Protein AF-A0A1D6PTY5-F1 (afdb_monomer_lite)

InterPro domains:
  IPR011992 EF-hand domain pair [SSF47473] (30-131)

pLDDT: mean 84.92, std 17.6, range [34.38, 98.5]

Foldseek 3Di:
DDDDPPDPDDDDPPPDDPDDDPDPVQFFQLLLLLVLDDPVLLVVLVVVLVLLPADPVQWHALVSVLVSCVVPPDPVNVVDCVNVVSVVCRPDPDDTHHSSNSSSVVDDLVVLVPDPCNVVSRVSSVVVVVVVVVVVVVVVVVVVVVVVVVVVVVVVVVVVVVVVVVVVVVVVVVVVVVVVVVVVVVVVVVVVVVVVVVVVVVVVVVD

Structure (mmCIF, N/CA/C/O backbone):
data_AF-A0A1D6PTY5-F1
#
_entry.id   AF-A0A1D6PTY5-F1
#
loop_
_atom_site.group_PDB
_atom_site.id
_atom_site.type_symbol
_atom_site.label_atom_id
_atom_site.label_alt_id
_atom_site.label_comp_id
_atom_site.label_asym_id
_atom_site.label_entity_id
_atom_site.label_seq_id
_atom_site.pdbx_PDB_ins_code
_atom_site.Cartn_x
_atom_site.Cartn_y
_atom_site.Cartn_z
_atom_site.occupancy
_atom_site.B_iso_or_equiv
_atom_site.auth_seq_id
_atom_site.auth_comp_id
_atom_site.auth_asym_id
_atom_site.auth_atom_id
_atom_site.pdbx_PDB_model_num
ATOM 1 N N . MET A 1 1 ? 22.812 19.418 34.608 1.00 39.25 1 MET A N 1
ATOM 2 C CA . MET A 1 1 ? 21.672 19.810 35.464 1.00 39.25 1 MET A CA 1
ATOM 3 C C . MET A 1 1 ? 20.498 20.135 34.560 1.00 39.25 1 MET A C 1
ATOM 5 O O . MET A 1 1 ? 20.702 20.891 33.624 1.00 39.25 1 MET A O 1
ATOM 9 N N . GLY A 1 2 ? 19.314 19.589 34.848 1.00 41.88 2 GLY A N 1
ATOM 10 C CA . GLY A 1 2 ? 18.045 20.028 34.252 1.00 41.88 2 GLY A CA 1
ATOM 11 C C . GLY A 1 2 ? 17.333 18.979 33.390 1.00 41.88 2 GLY A C 1
ATOM 12 O O . GLY A 1 2 ? 17.844 18.613 32.341 1.00 41.88 2 GLY A O 1
ATOM 13 N N . GLY A 1 3 ? 16.139 18.566 33.840 1.00 34.56 3 GLY A N 1
ATOM 14 C CA . GLY A 1 3 ? 15.151 17.743 33.116 1.00 34.56 3 GLY A CA 1
ATOM 15 C C . GLY A 1 3 ? 15.410 16.237 33.244 1.00 34.56 3 GLY A C 1
ATOM 16 O O . GLY A 1 3 ? 16.458 15.769 32.843 1.00 34.56 3 GLY A O 1
ATOM 17 N N . SER A 1 4 ? 14.569 15.382 33.828 1.00 34.38 4 SER A N 1
ATOM 18 C CA . SER A 1 4 ? 13.115 15.428 33.970 1.00 34.38 4 SER A CA 1
ATOM 19 C C . SER A 1 4 ? 12.697 14.589 35.185 1.00 34.38 4 SER A C 1
ATOM 21 O O . SER A 1 4 ? 12.606 13.368 35.119 1.00 34.38 4 SER A O 1
ATOM 23 N N . ARG A 1 5 ? 12.441 15.251 36.316 1.00 43.22 5 ARG A N 1
ATOM 24 C CA . ARG A 1 5 ? 11.716 14.695 37.470 1.00 43.22 5 ARG A CA 1
ATOM 25 C C . ARG A 1 5 ? 10.287 15.233 37.433 1.00 43.22 5 ARG A C 1
ATOM 27 O O . ARG A 1 5 ? 10.026 16.136 38.199 1.00 43.22 5 ARG A O 1
ATOM 34 N N . ILE A 1 6 ? 9.406 14.745 36.555 1.00 40.47 6 ILE A N 1
ATOM 35 C CA . ILE A 1 6 ? 7.938 14.725 36.768 1.00 40.47 6 ILE A CA 1
ATOM 36 C C . ILE A 1 6 ? 7.331 13.691 35.800 1.00 40.47 6 ILE A C 1
ATOM 38 O O . ILE A 1 6 ? 6.974 14.029 34.675 1.00 40.47 6 ILE A O 1
ATOM 42 N N . ARG A 1 7 ? 7.251 12.423 36.223 1.00 36.12 7 ARG A N 1
ATOM 43 C CA . ARG A 1 7 ? 6.163 11.472 35.889 1.00 36.12 7 ARG A CA 1
ATOM 44 C C . ARG A 1 7 ? 6.375 10.145 36.631 1.00 36.12 7 ARG A C 1
ATOM 46 O O . ARG A 1 7 ? 6.486 9.072 36.051 1.00 36.12 7 ARG A O 1
ATOM 53 N N . ALA A 1 8 ? 6.497 10.247 37.946 1.00 37.97 8 ALA A N 1
ATOM 54 C CA . ALA A 1 8 ? 6.307 9.127 38.851 1.00 37.97 8 ALA A CA 1
ATOM 55 C C . ALA A 1 8 ? 5.119 9.531 39.712 1.00 37.97 8 ALA A C 1
ATOM 57 O O . ALA A 1 8 ? 5.285 10.416 40.536 1.00 37.97 8 ALA A O 1
ATOM 58 N N . GLU A 1 9 ? 3.942 9.001 39.384 1.00 39.72 9 GLU A N 1
ATOM 59 C CA . GLU A 1 9 ? 2.742 8.863 40.222 1.00 39.72 9 GLU A CA 1
ATOM 60 C C . GLU A 1 9 ? 1.544 8.730 39.286 1.00 39.72 9 GLU A C 1
ATOM 62 O O . GLU A 1 9 ? 1.146 9.708 38.668 1.00 39.72 9 GLU A O 1
ATOM 67 N N . LEU A 1 10 ? 1.069 7.492 39.115 1.00 36.47 10 LEU A N 1
ATOM 68 C CA . LEU A 1 10 ? -0.312 7.081 38.809 1.00 36.47 10 LEU A CA 1
ATOM 69 C C . LEU A 1 10 ? -0.331 5.544 38.628 1.00 36.47 10 LEU A C 1
ATOM 71 O O . LEU A 1 10 ? -0.772 5.023 37.615 1.00 36.47 10 LEU A O 1
ATOM 75 N N . CYS A 1 11 ? 0.193 4.803 39.610 1.00 35.69 11 CYS A N 1
ATOM 76 C CA . CYS A 1 11 ? -0.118 3.378 39.774 1.00 35.69 11 CYS A CA 1
ATOM 77 C C . CYS A 1 11 ? -0.567 3.204 41.225 1.00 35.69 11 CYS A C 1
ATOM 79 O O . CYS A 1 11 ? 0.158 3.579 42.150 1.00 35.69 11 CYS A O 1
ATOM 81 N N . SER A 1 12 ? -1.800 2.744 41.418 1.00 35.09 12 SER A N 1
ATOM 82 C CA . SER A 1 12 ? -2.398 2.569 42.740 1.00 35.09 12 SER A CA 1
ATOM 83 C C . SER A 1 12 ? -1.760 1.357 43.439 1.00 35.09 12 SER A C 1
ATOM 85 O O . SER A 1 12 ? -1.514 0.350 42.783 1.00 35.09 12 SER A O 1
ATOM 87 N N . PRO A 1 13 ? -1.519 1.364 44.763 1.00 41.47 13 PRO A N 1
ATOM 88 C CA . PRO A 1 13 ? -0.842 0.263 45.467 1.00 41.47 13 PRO A CA 1
ATOM 89 C C . PRO A 1 13 ? -1.564 -1.101 45.484 1.00 41.47 13 PRO A C 1
ATOM 91 O O . PRO A 1 13 ? -1.105 -2.004 46.185 1.00 41.47 13 PRO A O 1
ATOM 94 N N . ARG A 1 14 ? -2.690 -1.266 44.775 1.00 39.78 14 ARG A N 1
ATOM 95 C CA . ARG A 1 14 ? -3.446 -2.530 44.714 1.00 39.78 14 ARG A CA 1
ATOM 96 C C . ARG A 1 14 ? -2.882 -3.548 43.716 1.00 39.78 14 ARG A C 1
ATOM 98 O O . ARG A 1 14 ? -3.295 -4.700 43.773 1.00 39.78 14 ARG A O 1
ATOM 105 N N . ASP A 1 15 ? -1.875 -3.185 42.924 1.00 43.47 15 ASP A N 1
ATOM 106 C CA . ASP A 1 15 ? -1.252 -4.050 41.903 1.00 43.47 15 ASP A CA 1
ATOM 107 C C . ASP A 1 15 ? -0.249 -5.073 42.481 1.00 43.47 15 ASP A C 1
ATOM 109 O O . ASP A 1 15 ? 0.818 -5.329 41.925 1.00 43.47 15 ASP A O 1
ATOM 113 N N . ARG A 1 16 ? -0.559 -5.672 43.636 1.00 42.66 16 ARG A N 1
ATOM 114 C CA . ARG A 1 16 ? 0.213 -6.791 44.197 1.00 42.66 16 ARG A CA 1
ATOM 115 C C . ARG A 1 16 ? -0.662 -8.031 44.351 1.00 42.66 16 ARG A C 1
ATOM 117 O O . ARG A 1 16 ? -0.942 -8.471 45.461 1.00 42.66 16 ARG A O 1
ATOM 124 N N . HIS A 1 17 ? -1.038 -8.622 43.219 1.00 40.62 17 HIS A N 1
ATOM 1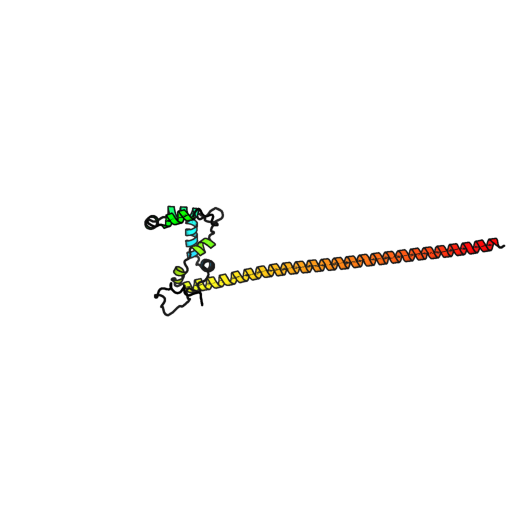25 C CA . HIS A 1 17 ? -1.317 -10.056 43.156 1.00 40.62 17 HIS A CA 1
ATOM 126 C C . HIS A 1 17 ? -0.034 -10.795 42.735 1.00 40.62 17 HIS A C 1
ATOM 128 O O . HIS A 1 17 ? 0.581 -10.424 41.735 1.00 40.62 17 HIS A O 1
ATOM 134 N N . PRO A 1 18 ? 0.423 -11.811 43.489 1.00 41.53 18 PRO A N 1
ATOM 135 C CA . PRO A 1 18 ? 1.594 -12.588 43.113 1.00 41.53 18 PRO A CA 1
ATOM 136 C C . PRO A 1 18 ? 1.177 -13.607 42.045 1.00 41.53 18 PRO A C 1
ATOM 138 O O . PRO A 1 18 ? 0.640 -14.657 42.384 1.00 41.53 18 PRO A O 1
ATOM 141 N N . GLY A 1 19 ? 1.378 -13.295 40.761 1.00 42.56 19 GLY A N 1
ATOM 142 C CA . GLY A 1 19 ? 1.132 -14.289 39.710 1.00 42.56 19 GLY A CA 1
ATOM 143 C C . GLY A 1 19 ? 1.238 -13.838 38.257 1.00 42.56 19 GLY A C 1
ATOM 144 O O . GLY A 1 19 ? 1.654 -14.643 37.439 1.00 42.56 19 GLY A O 1
ATOM 145 N N . LEU A 1 20 ? 0.924 -12.590 37.912 1.00 41.50 20 LEU A N 1
ATOM 146 C CA . LEU A 1 20 ? 0.992 -12.122 36.524 1.00 41.50 20 LEU A CA 1
ATOM 147 C C . LEU A 1 20 ? 1.477 -10.676 36.495 1.00 41.50 20 LEU A C 1
ATOM 149 O O . LEU A 1 20 ? 0.883 -9.803 37.120 1.00 41.50 20 LEU A O 1
ATOM 153 N N . VAL A 1 21 ? 2.585 -10.427 35.797 1.00 44.75 21 VAL A N 1
ATOM 154 C CA . VAL A 1 21 ? 3.145 -9.084 35.620 1.00 44.75 21 VAL A CA 1
ATOM 155 C C . VAL A 1 21 ? 3.386 -8.869 34.133 1.00 44.75 21 VAL A C 1
ATOM 157 O O . VAL A 1 21 ? 4.497 -9.060 33.646 1.00 44.75 21 VAL A O 1
ATOM 160 N N . VAL A 1 22 ? 2.356 -8.433 33.414 1.00 47.84 22 VAL A N 1
ATOM 161 C CA . VAL A 1 22 ? 2.577 -7.550 32.265 1.00 47.84 22 VAL A CA 1
ATOM 162 C C . VAL A 1 22 ? 2.462 -6.128 32.810 1.00 47.84 22 VAL A C 1
ATOM 164 O O . VAL A 1 22 ? 1.394 -5.747 33.285 1.00 47.84 22 VAL A O 1
ATOM 167 N N . PRO A 1 23 ? 3.552 -5.343 32.859 1.00 47.16 23 PRO A N 1
ATOM 168 C CA . PRO A 1 23 ? 3.470 -3.964 33.312 1.00 47.16 23 PRO A CA 1
ATOM 169 C C . PRO A 1 23 ? 2.581 -3.157 32.357 1.00 47.16 23 PRO A C 1
ATOM 171 O O . PRO A 1 23 ? 2.757 -3.241 31.147 1.00 47.16 23 PRO A O 1
ATOM 174 N N . CYS A 1 24 ? 1.748 -2.260 32.885 1.00 50.94 24 CYS A N 1
ATOM 175 C CA . CYS A 1 24 ? 0.890 -1.314 32.141 1.00 50.94 24 CYS A CA 1
ATOM 176 C C . CYS A 1 24 ? 1.661 -0.382 31.150 1.00 50.94 24 CYS A C 1
ATOM 178 O O . CYS A 1 24 ? 1.093 0.473 30.480 1.00 50.94 24 CYS A O 1
ATOM 180 N N . LYS A 1 25 ? 2.995 -0.523 31.038 1.00 48.09 25 LYS A N 1
ATOM 181 C CA . LYS A 1 25 ? 3.847 0.128 30.024 1.00 48.09 25 LYS A CA 1
ATOM 182 C C . LYS A 1 25 ? 4.011 -0.687 28.731 1.00 48.09 25 LYS A C 1
ATOM 184 O O . LYS A 1 25 ? 4.616 -0.172 27.797 1.00 48.09 25 LYS A O 1
ATOM 189 N N . SER A 1 26 ? 3.521 -1.926 28.685 1.00 63.41 26 SER A N 1
ATOM 190 C CA . SER A 1 26 ? 3.624 -2.846 27.543 1.00 63.41 26 SER A CA 1
ATOM 191 C C . SER A 1 26 ? 2.260 -3.374 27.089 1.00 63.41 26 SER A C 1
ATOM 193 O O . SER A 1 26 ? 2.174 -4.494 26.588 1.00 63.41 26 SER A O 1
ATOM 195 N N . ALA A 1 27 ? 1.183 -2.616 27.295 1.00 77.88 27 ALA A N 1
ATOM 196 C CA . ALA A 1 27 ? -0.098 -2.931 26.676 1.00 77.88 27 ALA A CA 1
ATOM 197 C C . ALA A 1 27 ? -0.005 -2.705 25.153 1.00 77.88 27 ALA A C 1
ATOM 199 O O . ALA A 1 27 ? 0.612 -1.715 24.740 1.00 77.88 27 ALA A O 1
ATOM 200 N N . PRO A 1 28 ? -0.588 -3.586 24.318 1.00 85.50 28 PRO A N 1
ATOM 201 C CA . PRO A 1 28 ? -0.605 -3.364 22.881 1.00 85.50 28 PRO A CA 1
ATOM 202 C C . PRO A 1 28 ? -1.378 -2.081 22.532 1.00 85.50 28 PRO A C 1
ATOM 204 O O . PRO A 1 28 ? -2.221 -1.631 23.318 1.00 85.50 28 PRO A O 1
ATOM 207 N N . PRO A 1 29 ? -1.128 -1.491 21.351 1.00 87.94 29 PRO A N 1
ATOM 208 C CA . PRO A 1 29 ? -1.894 -0.346 20.875 1.00 87.94 29 PRO A CA 1
ATOM 209 C C . PRO A 1 29 ? -3.408 -0.639 20.873 1.00 87.94 29 PRO A C 1
ATOM 211 O O . PRO A 1 29 ? -3.794 -1.762 20.528 1.00 87.94 29 PRO A O 1
ATOM 214 N N . PRO A 1 30 ? -4.280 0.331 21.213 1.00 89.00 30 PRO A N 1
ATOM 215 C CA . PRO A 1 30 ? -5.733 0.144 21.191 1.00 89.00 30 PRO A CA 1
ATOM 216 C C . PRO A 1 30 ? -6.262 -0.367 19.848 1.00 89.00 30 PRO A C 1
ATOM 218 O O . PRO A 1 30 ? -7.192 -1.166 19.818 1.00 89.00 30 PRO A O 1
ATOM 221 N N . GLU A 1 31 ? -5.635 0.030 18.741 1.00 90.56 31 GLU A N 1
ATOM 222 C CA . GLU A 1 31 ? -5.981 -0.422 17.392 1.00 90.56 31 GLU A CA 1
ATOM 223 C C . GLU A 1 31 ? -5.694 -1.915 17.194 1.00 90.56 31 GLU A C 1
ATOM 225 O O . GLU A 1 31 ? -6.449 -2.619 16.524 1.00 90.56 31 GLU A O 1
ATOM 230 N N . ALA A 1 32 ? -4.607 -2.417 17.782 1.00 91.50 32 ALA A N 1
ATOM 231 C CA . ALA A 1 32 ? -4.263 -3.834 17.752 1.00 91.50 32 ALA A CA 1
ATOM 232 C C . ALA A 1 32 ? -5.166 -4.638 18.699 1.00 91.50 32 ALA A C 1
ATOM 234 O O . ALA A 1 32 ? -5.662 -5.702 18.331 1.00 91.50 32 ALA A O 1
ATOM 235 N N . LEU A 1 33 ? -5.442 -4.097 19.890 1.00 92.00 33 LEU A N 1
ATOM 236 C CA . LEU A 1 33 ? -6.364 -4.690 20.862 1.00 92.00 33 LEU A CA 1
ATOM 237 C C . LEU A 1 33 ? -7.788 -4.802 20.315 1.00 92.00 33 LEU A C 1
ATOM 239 O O . LEU A 1 33 ? -8.429 -5.831 20.508 1.00 92.00 33 LEU A O 1
ATOM 243 N N . ALA A 1 34 ? -8.268 -3.791 19.589 1.00 94.25 34 ALA A N 1
ATOM 244 C CA . ALA A 1 34 ? -9.579 -3.821 18.947 1.00 94.25 34 ALA A CA 1
ATOM 245 C C . ALA A 1 34 ? -9.726 -4.982 17.960 1.00 94.25 34 ALA A C 1
ATOM 247 O O . ALA A 1 34 ? -10.786 -5.602 17.880 1.00 94.25 34 ALA A O 1
ATOM 248 N N . LYS A 1 35 ? -8.647 -5.320 17.248 1.00 92.88 35 LYS A N 1
ATOM 249 C CA . LYS A 1 35 ? -8.613 -6.454 16.315 1.00 92.88 35 LYS A CA 1
ATOM 250 C C . LYS A 1 35 ? -8.536 -7.811 17.015 1.00 92.88 35 LYS A C 1
ATOM 252 O O . LYS A 1 35 ? -8.913 -8.809 16.412 1.00 92.88 35 LYS A O 1
ATOM 257 N N . ALA A 1 36 ? -8.066 -7.842 18.259 1.00 94.12 36 ALA A N 1
ATOM 258 C CA . ALA A 1 36 ? -7.990 -9.043 19.087 1.00 94.12 36 ALA A CA 1
ATOM 259 C C . ALA A 1 36 ? -9.265 -9.298 19.912 1.00 94.12 36 ALA A C 1
ATOM 261 O O . ALA A 1 36 ? -9.313 -10.240 20.698 1.00 94.12 36 ALA A O 1
ATOM 262 N N . LEU A 1 37 ? -10.299 -8.463 19.771 1.00 92.88 37 LEU A N 1
ATOM 263 C CA . LEU A 1 37 ? -11.573 -8.686 20.443 1.00 92.88 37 LEU A CA 1
ATOM 264 C C . LEU A 1 37 ? -12.279 -9.939 19.918 1.00 92.88 37 LEU A C 1
ATOM 266 O O . LEU A 1 37 ? -12.288 -10.239 18.723 1.00 92.88 37 LEU A O 1
ATOM 270 N N . THR A 1 38 ? -12.959 -10.628 20.826 1.00 92.75 38 THR A N 1
ATOM 271 C CA . THR A 1 38 ? -13.836 -11.751 20.490 1.00 92.75 38 THR A CA 1
ATOM 272 C C . THR A 1 38 ? -15.008 -11.312 19.609 1.00 92.75 38 THR A C 1
ATOM 274 O O . THR A 1 38 ? -15.421 -10.148 19.595 1.00 92.75 38 THR A O 1
ATOM 277 N N . THR A 1 39 ? -15.610 -12.274 18.905 1.00 93.12 39 THR A N 1
ATOM 278 C CA . THR A 1 39 ? -16.789 -12.034 18.060 1.00 93.12 39 THR A CA 1
ATOM 279 C C . THR A 1 39 ? -17.934 -11.375 18.829 1.00 93.12 39 THR A C 1
ATOM 281 O O . THR A 1 39 ? -18.564 -10.459 18.304 1.00 93.12 39 THR A O 1
ATOM 284 N N . ASP A 1 40 ? -18.165 -11.780 20.078 1.00 92.94 40 ASP A N 1
ATOM 285 C CA . ASP A 1 40 ? -19.234 -11.221 20.906 1.00 92.94 40 ASP A CA 1
ATOM 286 C C . ASP A 1 40 ? -18.944 -9.767 21.301 1.00 92.94 40 ASP A C 1
ATOM 288 O O . ASP A 1 40 ? -19.815 -8.906 21.188 1.00 92.94 40 ASP A O 1
ATOM 292 N N . GLN A 1 41 ? -17.708 -9.450 21.703 1.00 92.38 41 GLN A N 1
ATOM 293 C CA . GLN A 1 41 ? -17.312 -8.071 22.015 1.00 92.38 41 GLN A CA 1
ATOM 294 C C . GLN A 1 41 ? -17.448 -7.157 20.792 1.00 92.38 41 GLN A C 1
ATOM 296 O O . GLN A 1 41 ? -18.006 -6.063 20.901 1.00 92.38 41 GLN A O 1
ATOM 301 N N . LEU A 1 42 ? -16.997 -7.621 19.621 1.00 94.19 42 LEU A N 1
ATOM 302 C CA . LEU A 1 42 ? -17.155 -6.895 18.360 1.00 94.19 42 LEU A CA 1
ATOM 303 C C . LEU A 1 42 ? -18.626 -6.706 17.992 1.00 94.19 42 LEU A C 1
ATOM 305 O O . LEU A 1 42 ? -19.001 -5.625 17.539 1.00 94.19 42 LEU A O 1
ATOM 309 N N . PHE A 1 43 ? -19.467 -7.720 18.210 1.00 95.25 43 PHE A N 1
ATOM 310 C CA . PHE A 1 43 ? -20.907 -7.630 17.987 1.00 95.25 43 PHE A CA 1
ATOM 311 C C . PHE A 1 43 ? -21.533 -6.517 18.838 1.00 95.25 43 PHE A C 1
ATOM 313 O O . PHE A 1 43 ? -22.199 -5.634 18.296 1.00 95.25 43 PHE A O 1
ATOM 320 N N . TYR A 1 44 ? -21.255 -6.481 20.145 1.00 94.00 44 TYR A N 1
ATOM 321 C CA . TYR A 1 44 ? -21.781 -5.428 21.020 1.00 94.00 44 TYR A CA 1
ATOM 322 C C . TYR A 1 44 ? -21.252 -4.035 20.659 1.00 94.00 44 TYR A C 1
ATOM 324 O O . TYR A 1 44 ? -22.014 -3.067 20.680 1.00 94.00 44 TYR A O 1
ATOM 332 N N . LEU A 1 45 ? -19.977 -3.917 20.278 1.00 94.56 45 LEU A N 1
ATOM 333 C CA . LEU A 1 45 ? -19.413 -2.663 19.771 1.00 94.56 45 LEU A CA 1
ATOM 334 C C . LEU A 1 45 ? -20.091 -2.215 18.474 1.00 94.56 45 LEU A C 1
ATOM 336 O O . LEU A 1 45 ? -20.340 -1.024 18.296 1.00 94.56 45 LEU A O 1
ATOM 340 N N . ARG A 1 46 ? -20.437 -3.146 17.577 1.00 95.81 46 ARG A N 1
ATOM 341 C CA . ARG A 1 46 ? -21.157 -2.846 16.330 1.00 95.81 46 ARG A CA 1
ATOM 342 C C . ARG A 1 46 ? -22.561 -2.316 16.603 1.00 95.81 46 ARG A C 1
ATOM 344 O O . ARG A 1 46 ? -22.990 -1.350 15.970 1.00 95.81 46 ARG A O 1
ATOM 351 N N . GLU A 1 47 ? -23.258 -2.906 17.569 1.00 95.44 47 GLU A N 1
ATOM 352 C CA . GLU A 1 47 ? -24.564 -2.419 18.018 1.00 95.44 47 GLU A CA 1
ATOM 353 C C . GLU A 1 47 ? -24.442 -1.007 18.610 1.00 95.44 47 GLU A C 1
ATOM 355 O O . GLU A 1 47 ? -25.187 -0.106 18.222 1.00 95.44 47 GLU A O 1
ATOM 360 N N . GLN A 1 48 ? -23.440 -0.761 19.463 1.00 93.44 48 GLN A N 1
ATOM 361 C CA . GLN A 1 48 ? -23.166 0.574 20.011 1.00 93.44 48 GLN A CA 1
ATOM 362 C C . GLN A 1 48 ? -22.837 1.601 18.920 1.00 93.44 48 GLN A C 1
ATOM 364 O O . GLN A 1 48 ? -23.370 2.711 18.941 1.00 93.44 48 GLN A O 1
ATOM 369 N N . PHE A 1 49 ? -22.018 1.232 17.935 1.00 95.19 49 PHE A N 1
ATOM 370 C CA . P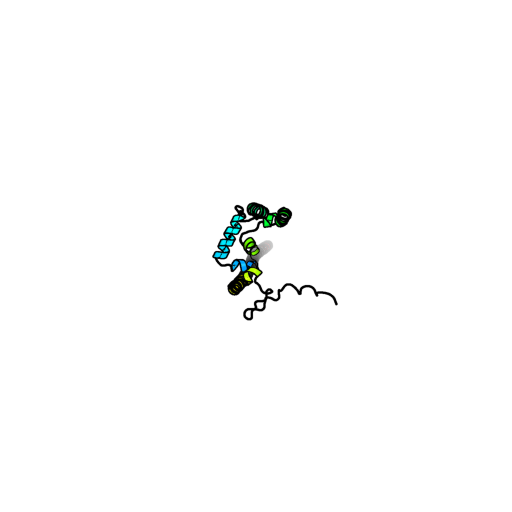HE A 1 49 ? -21.718 2.074 16.779 1.00 95.19 49 PHE A CA 1
ATOM 371 C C . PHE A 1 49 ? -22.986 2.419 15.989 1.00 95.19 49 PHE A C 1
ATOM 373 O O . PHE A 1 49 ? -23.199 3.565 15.594 1.00 95.19 49 PHE A O 1
ATOM 380 N N . THR A 1 50 ? -23.886 1.449 15.823 1.00 94.88 50 THR A N 1
ATOM 381 C CA . THR A 1 50 ? -25.162 1.638 15.122 1.00 94.88 50 THR A CA 1
ATOM 382 C C . THR A 1 50 ? -26.086 2.610 15.858 1.00 94.88 50 THR A C 1
ATOM 384 O O . THR A 1 50 ? -26.776 3.401 15.211 1.00 94.88 50 THR A O 1
ATOM 387 N N . LEU A 1 51 ? -26.053 2.643 17.197 1.00 92.94 51 LEU A N 1
ATOM 388 C CA . LEU A 1 51 ? -26.816 3.614 17.997 1.00 92.94 51 LEU A CA 1
ATOM 389 C C . LEU A 1 51 ? -26.401 5.066 17.737 1.00 92.94 51 LEU A C 1
ATOM 391 O O . LEU A 1 51 ? -27.225 5.973 17.889 1.00 92.94 51 LEU A O 1
ATOM 395 N N . PHE A 1 52 ? -25.157 5.297 17.313 1.00 92.31 52 PHE A N 1
ATOM 396 C CA . PHE A 1 52 ? -24.697 6.621 16.905 1.00 92.31 52 PHE A CA 1
ATOM 397 C C . PHE A 1 52 ? -25.254 7.057 15.544 1.00 92.31 52 PHE A C 1
ATOM 399 O O . PHE A 1 52 ? -25.264 8.250 15.246 1.00 92.31 52 PHE A O 1
ATOM 406 N N . GLY A 1 53 ? -25.791 6.135 14.744 1.00 93.62 53 GLY A N 1
ATOM 407 C CA . GLY A 1 53 ? -26.392 6.435 13.448 1.00 93.62 53 GLY A CA 1
ATOM 408 C C . GLY A 1 53 ? -25.349 6.824 12.397 1.00 93.62 53 GLY A C 1
ATOM 409 O O . GLY A 1 53 ? -25.336 7.985 11.974 1.00 93.62 53 GLY A O 1
ATOM 410 N N . PRO A 1 54 ? -24.477 5.887 11.974 1.00 94.44 54 PRO A N 1
ATOM 411 C CA . PRO A 1 54 ? -23.523 6.123 10.898 1.00 94.44 54 PRO A CA 1
ATOM 412 C C . PRO A 1 54 ? -24.224 6.517 9.598 1.00 94.44 54 PRO A C 1
ATOM 414 O O . PRO A 1 54 ? -25.364 6.140 9.317 1.00 94.44 54 PRO A O 1
ATOM 417 N N . ASN A 1 55 ? -23.528 7.303 8.786 1.00 92.12 55 ASN A N 1
ATOM 418 C CA . ASN A 1 55 ? -24.004 7.713 7.474 1.00 92.12 55 ASN A CA 1
ATOM 419 C C . ASN A 1 55 ? -23.971 6.537 6.469 1.00 92.12 55 ASN A C 1
ATOM 421 O O . ASN A 1 55 ? -23.548 5.424 6.774 1.00 92.12 55 ASN A O 1
ATOM 425 N N . LYS A 1 56 ? -24.370 6.794 5.217 1.00 91.62 56 LYS A N 1
ATOM 426 C CA . LYS A 1 56 ? -24.359 5.773 4.151 1.00 91.62 56 LYS A CA 1
ATOM 427 C C . LYS A 1 56 ? -22.964 5.248 3.798 1.00 91.62 56 LYS A C 1
ATOM 429 O O . LYS A 1 56 ? -22.875 4.167 3.232 1.00 91.62 56 LYS A O 1
ATOM 434 N N . SER A 1 57 ? -21.905 6.003 4.098 1.00 92.12 57 SER A N 1
ATOM 435 C CA . SER A 1 57 ? -20.529 5.531 3.933 1.00 92.12 57 SER A CA 1
ATOM 436 C C . SER A 1 57 ? -20.038 4.733 5.142 1.00 92.12 57 SER A C 1
ATOM 438 O O . SER A 1 57 ? -18.890 4.319 5.144 1.00 92.12 57 SER A O 1
ATOM 440 N N . GLY A 1 58 ? -20.866 4.520 6.171 1.00 93.50 58 GLY A N 1
ATOM 441 C CA . GLY A 1 58 ? -20.519 3.730 7.352 1.00 93.50 58 GLY A CA 1
ATOM 442 C C . GLY A 1 58 ? -19.754 4.491 8.434 1.00 93.50 58 GLY A C 1
ATOM 443 O O . GLY A 1 58 ? -19.155 3.847 9.280 1.00 93.50 58 GLY A O 1
ATOM 444 N N . HIS A 1 59 ? -19.767 5.827 8.427 1.00 94.00 59 HIS A N 1
ATOM 445 C CA . HIS A 1 59 ? -19.000 6.640 9.375 1.00 94.00 59 HIS A CA 1
ATOM 446 C C . HIS A 1 59 ? -19.903 7.479 10.287 1.00 94.00 59 HIS A C 1
ATOM 448 O O . HIS A 1 59 ? -20.974 7.934 9.868 1.00 94.00 59 HIS A O 1
ATOM 454 N N . ILE A 1 60 ? -19.444 7.763 11.505 1.00 92.75 60 ILE A N 1
ATOM 455 C CA . ILE A 1 60 ? -20.102 8.651 12.470 1.00 92.75 60 ILE A CA 1
ATOM 456 C C . ILE A 1 60 ? -19.357 9.986 12.575 1.00 92.75 60 ILE A C 1
ATOM 458 O O . ILE A 1 60 ? -18.133 10.045 12.603 1.00 92.75 60 ILE A O 1
ATOM 462 N N . SER A 1 61 ? -20.103 11.087 12.636 1.00 90.19 61 SER A N 1
ATOM 463 C CA . SER A 1 61 ? -19.556 12.413 12.944 1.00 90.19 61 SER A CA 1
ATOM 464 C C . SER A 1 61 ? -19.671 12.732 14.437 1.00 90.19 61 SER A C 1
ATOM 466 O O . SER A 1 61 ? -20.496 12.157 15.153 1.00 90.19 61 SER A O 1
ATOM 468 N N . LEU A 1 62 ? -18.947 13.750 14.906 1.00 87.12 62 LEU A N 1
ATOM 469 C CA . LEU A 1 62 ? -19.176 14.309 16.244 1.00 87.12 62 LEU A CA 1
ATOM 470 C C . LEU A 1 62 ? -20.625 14.793 16.438 1.00 87.12 62 LEU A C 1
ATOM 472 O O . LEU A 1 62 ? -21.149 14.751 17.551 1.00 87.12 62 LEU A O 1
ATOM 476 N N . GLN A 1 63 ? -21.307 15.204 15.366 1.00 87.69 63 GLN A N 1
ATOM 477 C CA . GLN A 1 63 ? -22.715 15.592 15.425 1.00 87.69 63 GLN A CA 1
ATOM 478 C C . GLN A 1 63 ? -23.644 14.382 15.614 1.00 87.69 63 GLN A C 1
ATOM 480 O O . GLN A 1 63 ? -24.639 14.471 16.342 1.00 87.69 63 GLN A O 1
ATOM 485 N N . ASN A 1 64 ? -23.304 13.239 15.010 1.00 90.25 64 ASN A N 1
ATOM 486 C CA . ASN A 1 64 ? -23.969 11.960 15.266 1.00 90.25 64 ASN A CA 1
ATOM 487 C C . ASN A 1 64 ? -23.808 11.564 16.742 1.00 90.25 64 ASN A C 1
ATOM 489 O O . ASN A 1 64 ? -24.803 11.289 17.415 1.00 90.25 64 ASN A O 1
ATOM 493 N N . MET A 1 65 ? -22.581 11.661 17.270 1.00 86.38 65 MET A N 1
ATOM 494 C CA . MET A 1 65 ? -22.281 11.415 18.685 1.00 86.38 65 MET A CA 1
ATOM 495 C C . MET A 1 65 ? -23.096 12.298 19.622 1.00 86.38 65 MET A C 1
ATOM 497 O O . MET A 1 65 ? -23.785 11.789 20.504 1.00 86.38 65 MET A O 1
ATOM 501 N N . LYS A 1 66 ? -23.100 13.614 19.390 1.00 87.00 66 LYS A N 1
ATOM 502 C CA . LYS A 1 66 ? -23.916 14.562 20.157 1.00 87.00 66 LYS A CA 1
ATOM 503 C C . LYS A 1 66 ? -25.389 14.181 20.157 1.00 87.00 66 LYS A C 1
ATOM 505 O O . LYS A 1 66 ? -26.015 14.158 21.211 1.00 87.00 66 LYS A O 1
ATOM 510 N N . THR A 1 67 ? -25.942 13.879 18.988 1.00 89.38 67 THR A N 1
ATOM 511 C CA . THR A 1 67 ? -27.365 13.545 18.854 1.00 89.38 67 THR A CA 1
ATOM 512 C C . THR A 1 67 ? -27.711 12.281 19.641 1.00 89.38 67 THR A C 1
ATOM 514 O O . THR A 1 67 ? -28.693 12.267 20.382 1.00 89.38 67 THR A O 1
ATOM 517 N N . ALA A 1 68 ? -26.885 11.239 19.536 1.00 89.38 68 ALA A N 1
ATOM 518 C CA . ALA A 1 68 ? -27.090 9.991 20.263 1.00 89.38 68 ALA A CA 1
ATOM 519 C C . ALA A 1 68 ? -26.928 10.159 21.781 1.00 89.38 68 ALA A C 1
ATOM 521 O O . ALA A 1 68 ? -27.729 9.614 22.540 1.00 89.38 68 ALA A O 1
ATOM 522 N N . LEU A 1 69 ? -25.945 10.947 22.229 1.00 85.75 69 LEU A N 1
ATOM 523 C CA . LEU A 1 69 ? -25.723 11.231 23.649 1.00 85.75 69 LEU A CA 1
ATOM 524 C C . LEU A 1 69 ? -26.872 12.038 24.255 1.00 85.75 69 LEU A C 1
ATOM 526 O O . LEU A 1 69 ? -27.330 11.709 25.342 1.00 85.75 69 LEU A O 1
ATOM 530 N N . MET A 1 70 ? -27.383 13.046 23.544 1.00 84.94 70 MET A N 1
ATOM 531 C CA . MET A 1 70 ? -28.542 13.827 23.991 1.00 84.94 70 MET A CA 1
ATOM 532 C C . MET A 1 70 ? -29.818 12.977 24.050 1.00 84.94 70 MET A C 1
ATOM 534 O O . MET A 1 70 ? -30.646 13.171 24.934 1.00 84.94 70 MET A O 1
ATOM 538 N N . LYS A 1 71 ? -29.987 12.025 23.122 1.00 87.06 71 LYS A N 1
ATOM 539 C CA . LYS A 1 71 ? -31.146 11.120 23.095 1.00 87.06 71 LYS A CA 1
ATOM 540 C C . LYS A 1 71 ? -31.130 10.101 24.239 1.00 87.06 71 LYS A C 1
ATOM 542 O O . LYS A 1 71 ? -32.194 9.712 24.708 1.00 87.06 71 LYS A O 1
ATOM 547 N N . ASN A 1 72 ? -29.944 9.664 24.658 1.00 84.12 72 ASN A N 1
ATOM 548 C CA . ASN A 1 72 ? -29.759 8.620 25.668 1.00 84.12 72 ASN A CA 1
ATOM 549 C C . ASN A 1 72 ? -29.187 9.163 26.988 1.00 84.12 72 ASN A C 1
ATOM 551 O O . ASN A 1 72 ? -28.632 8.393 27.775 1.00 84.12 72 ASN A O 1
ATOM 555 N N . SER A 1 73 ? -29.269 10.475 27.235 1.00 83.69 73 SER A N 1
ATOM 556 C CA . SER A 1 73 ? -28.668 11.058 28.431 1.00 83.69 73 SER A CA 1
ATOM 557 C C . SER A 1 73 ? -29.378 10.562 29.690 1.00 83.69 73 SER A C 1
ATOM 559 O O . SER A 1 73 ? -30.605 10.542 29.793 1.00 83.69 73 SER A O 1
ATOM 561 N N . SER A 1 74 ? -28.587 10.143 30.675 1.00 84.69 74 SER A N 1
ATOM 562 C CA . SER A 1 74 ? -29.101 9.819 32.005 1.00 84.69 74 SER A CA 1
ATOM 563 C C . SER A 1 74 ? -29.226 11.083 32.860 1.00 84.69 74 SER A C 1
ATOM 565 O O . SER A 1 74 ? -28.590 12.099 32.575 1.00 84.69 74 SER A O 1
ATOM 567 N N . GLY A 1 75 ? -29.998 11.019 33.952 1.00 82.38 75 GLY A N 1
ATOM 568 C CA . GLY A 1 75 ? -30.092 12.124 34.920 1.00 82.38 75 GLY A CA 1
ATOM 569 C C . GLY A 1 75 ? -28.715 12.590 35.407 1.00 82.38 75 GLY A C 1
ATOM 570 O O . GLY A 1 75 ? -28.413 13.774 35.351 1.00 82.38 75 GLY A O 1
ATOM 571 N N . ALA A 1 76 ? -27.821 11.646 35.720 1.00 85.62 76 ALA A N 1
ATOM 572 C CA . ALA A 1 76 ? -26.447 11.946 36.122 1.00 85.62 76 ALA A CA 1
ATOM 573 C C . ALA A 1 76 ? -25.624 12.650 35.027 1.00 85.62 76 ALA A C 1
ATOM 575 O O . ALA A 1 76 ? -24.769 13.474 35.338 1.00 85.62 76 ALA A O 1
ATOM 576 N N . MET A 1 77 ? -25.867 12.347 33.747 1.00 84.50 77 MET A N 1
ATOM 577 C CA . MET A 1 77 ? -25.203 13.040 32.636 1.00 84.50 77 MET A CA 1
ATOM 578 C C . MET A 1 77 ? -25.729 14.464 32.468 1.00 84.50 77 MET A C 1
ATOM 580 O O . MET A 1 77 ? -24.929 15.358 32.203 1.00 84.50 77 MET A O 1
ATOM 584 N N . ASN A 1 78 ? -27.033 14.672 32.660 1.00 81.81 78 ASN A N 1
ATOM 585 C CA . ASN A 1 78 ? -27.657 15.996 32.614 1.00 81.81 78 ASN A CA 1
ATOM 586 C C . ASN A 1 78 ? -27.196 16.886 33.778 1.00 81.81 78 ASN A C 1
ATOM 588 O O . ASN A 1 78 ? -26.986 18.078 33.584 1.00 81.81 78 ASN A O 1
ATOM 592 N N . ASP A 1 79 ? -26.983 16.296 34.956 1.00 84.75 79 ASP A N 1
ATOM 593 C CA . ASP A 1 79 ? -26.450 16.991 36.135 1.00 84.75 79 ASP A CA 1
ATOM 594 C C . ASP A 1 79 ? -24.929 17.233 36.042 1.00 84.75 79 ASP A C 1
ATOM 596 O O . ASP A 1 79 ? -24.346 17.977 36.834 1.00 84.75 79 ASP A O 1
ATOM 600 N N . SER A 1 80 ? -24.264 16.604 35.069 1.00 87.00 80 SER A N 1
ATOM 601 C CA . SER A 1 80 ? -22.834 16.760 34.809 1.00 87.00 80 SER A CA 1
ATOM 602 C C . SER A 1 80 ? -22.553 17.796 33.718 1.00 87.00 80 SER A C 1
ATOM 604 O O . SER A 1 80 ? -23.381 18.092 32.863 1.00 87.00 80 SER A O 1
ATOM 606 N N 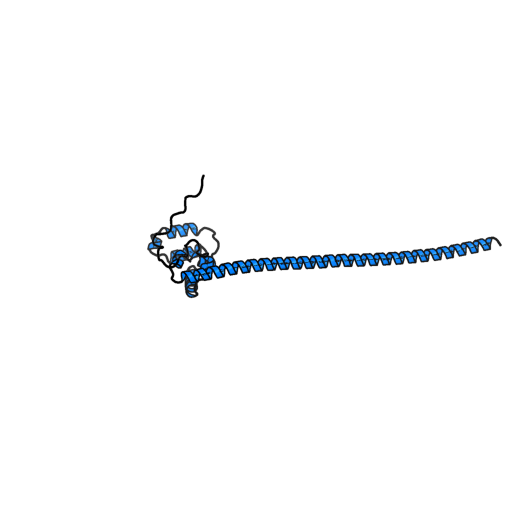. ARG A 1 81 ? -21.304 18.264 33.650 1.00 86.81 81 ARG A N 1
ATOM 607 C CA . ARG A 1 81 ? -20.832 19.161 32.577 1.00 86.81 81 ARG A CA 1
ATOM 608 C C . ARG A 1 81 ? -20.511 18.443 31.255 1.00 86.81 81 ARG A C 1
ATOM 610 O O . ARG A 1 81 ? -19.980 19.068 30.339 1.00 86.81 81 ARG A O 1
ATOM 617 N N . ILE A 1 82 ? -20.787 17.139 31.145 1.00 84.94 82 ILE A N 1
ATOM 618 C CA . ILE A 1 82 ? -20.436 16.333 29.963 1.00 84.94 82 ILE A CA 1
ATOM 619 C C . ILE A 1 82 ? -21.188 16.823 28.723 1.00 84.94 82 ILE A C 1
ATOM 621 O O . ILE A 1 82 ? -20.583 16.943 27.661 1.00 84.94 82 ILE A O 1
ATOM 625 N N . LEU A 1 83 ? -22.475 17.163 28.843 1.00 83.12 83 LEU A N 1
ATOM 626 C CA . LEU A 1 83 ? -23.261 17.629 27.695 1.00 83.12 83 LEU A CA 1
ATOM 627 C C . LEU A 1 83 ? -22.803 19.006 27.198 1.00 83.12 83 LEU A C 1
ATOM 629 O O . LEU A 1 83 ? -22.719 19.217 25.989 1.00 83.12 83 LEU A O 1
ATOM 633 N N . ASP A 1 84 ? -22.428 19.914 28.102 1.00 85.75 84 ASP A N 1
ATOM 634 C CA . ASP A 1 84 ? -21.837 21.211 27.741 1.00 85.75 84 ASP A CA 1
ATOM 635 C C . ASP A 1 84 ? -20.493 21.040 27.030 1.00 85.75 84 ASP A C 1
ATOM 637 O O . ASP A 1 84 ? -20.214 21.709 26.033 1.00 85.75 84 ASP A O 1
ATOM 641 N N . PHE A 1 85 ? -19.673 20.104 27.511 1.00 84.81 85 PHE A N 1
ATOM 642 C CA . PHE A 1 85 ? -18.398 19.778 26.887 1.00 84.81 85 PHE A CA 1
ATOM 643 C C . PHE A 1 85 ? -18.599 19.239 25.467 1.00 84.81 85 PHE A C 1
ATOM 645 O O . PHE A 1 85 ? -18.052 19.811 24.524 1.00 84.81 85 PHE A O 1
ATOM 652 N N . VAL A 1 86 ? -19.452 18.223 25.296 1.00 83.62 86 VAL A N 1
ATOM 653 C CA . VAL A 1 86 ? -19.831 17.670 23.984 1.00 83.62 86 VAL A CA 1
ATOM 654 C C . VAL A 1 86 ? -20.335 18.787 23.065 1.00 83.62 86 VAL A C 1
ATOM 656 O O . VAL A 1 86 ? -19.860 18.937 21.944 1.00 83.62 86 VAL A O 1
ATOM 659 N N . ASN A 1 87 ? -21.216 19.660 23.558 1.00 84.88 87 ASN A N 1
ATOM 660 C CA . ASN A 1 87 ? -21.719 20.798 22.790 1.00 84.88 87 ASN A CA 1
ATOM 661 C C . ASN A 1 87 ? -20.626 21.768 22.322 1.00 84.88 87 ASN A C 1
ATOM 663 O O . ASN A 1 87 ? -20.764 22.331 21.235 1.00 84.88 87 ASN A O 1
ATOM 667 N N . SER A 1 88 ? -19.562 21.959 23.106 1.00 85.50 88 SER A N 1
ATOM 668 C CA . SER A 1 88 ? -18.456 22.853 22.745 1.00 85.50 88 SER A CA 1
ATOM 669 C C . SER A 1 88 ? -17.492 22.251 21.718 1.00 85.50 88 SER A C 1
ATOM 671 O O . SER A 1 88 ? -16.973 22.988 20.882 1.00 85.50 88 SER A O 1
ATOM 673 N N . ILE A 1 89 ? -17.294 20.927 21.723 1.00 80.81 89 ILE A N 1
ATOM 674 C CA . ILE A 1 89 ? -16.361 20.247 20.807 1.00 80.81 89 ILE A CA 1
ATOM 675 C C . ILE A 1 89 ? -17.016 19.763 19.507 1.00 80.81 89 ILE A C 1
ATOM 677 O O . ILE A 1 89 ? -16.337 19.642 18.493 1.00 80.81 89 ILE A O 1
ATOM 681 N N . CYS A 1 90 ? -18.332 19.527 19.485 1.00 79.69 90 CYS A N 1
ATOM 682 C CA . CYS A 1 90 ? -19.014 18.960 18.313 1.00 79.69 90 CYS A CA 1
ATOM 683 C C . CYS A 1 90 ? -19.100 19.893 17.097 1.00 79.69 90 CYS A C 1
ATOM 685 O O . CYS A 1 90 ? -19.481 19.441 16.021 1.00 79.69 90 CYS A O 1
ATOM 687 N N . ASN A 1 91 ? -18.735 21.169 17.248 1.00 75.75 91 ASN A N 1
ATOM 688 C CA . ASN A 1 91 ? -18.630 22.116 16.136 1.00 75.75 91 ASN A CA 1
ATOM 689 C C . ASN A 1 91 ? -17.241 22.111 15.471 1.00 75.75 91 ASN A C 1
ATOM 691 O O . ASN A 1 91 ? -17.038 22.812 14.481 1.00 75.75 91 ASN A O 1
ATOM 695 N N . ILE A 1 92 ? -16.277 21.357 16.009 1.00 77.38 92 ILE A N 1
ATOM 696 C CA . ILE A 1 92 ? -14.968 21.180 15.381 1.00 77.38 92 ILE A CA 1
ATOM 697 C C . ILE A 1 92 ? -15.161 20.289 14.151 1.00 77.38 92 ILE A C 1
ATOM 699 O O . ILE A 1 92 ? -15.787 19.232 14.236 1.00 77.38 92 ILE A O 1
ATOM 703 N N . GLN A 1 93 ? -14.604 20.699 13.008 1.00 66.62 93 GLN A N 1
ATOM 704 C CA . GLN A 1 93 ? -14.484 19.843 11.826 1.00 66.62 93 GLN A CA 1
ATOM 705 C C . GLN A 1 93 ? -13.428 18.765 12.091 1.00 66.62 93 GLN A C 1
ATOM 707 O O . GLN A 1 93 ? -12.298 18.844 11.618 1.00 66.62 93 GLN A O 1
ATOM 712 N N . TYR A 1 94 ? -13.782 17.788 12.918 1.00 67.81 94 TYR A N 1
ATOM 713 C CA . TYR A 1 94 ? -13.022 16.556 13.050 1.00 67.81 94 TYR A CA 1
ATOM 714 C C . TYR A 1 94 ? -13.406 15.602 11.913 1.00 67.81 94 TYR A C 1
ATOM 716 O O . TYR A 1 94 ? -14.513 15.696 11.372 1.00 67.81 94 TYR A O 1
ATOM 724 N N . GLY A 1 95 ? -12.486 14.710 11.541 1.00 76.88 95 GLY A N 1
ATOM 725 C CA . GLY A 1 95 ? -12.748 13.662 10.555 1.00 76.88 95 GLY A CA 1
ATOM 726 C C . GLY A 1 95 ? -13.956 12.799 10.938 1.00 76.88 95 GLY A C 1
ATOM 727 O O . GLY A 1 95 ? -14.366 12.746 12.099 1.00 76.88 95 GLY A O 1
ATOM 728 N N . MET A 1 96 ? -14.556 12.157 9.938 1.00 88.62 96 MET A N 1
ATOM 729 C CA . MET A 1 96 ? -15.589 11.146 10.161 1.00 88.62 96 MET A CA 1
ATOM 730 C C . MET A 1 96 ? -14.923 9.885 10.714 1.00 88.62 96 MET A C 1
ATOM 732 O O . MET A 1 96 ? -13.893 9.495 10.182 1.00 88.62 96 MET A O 1
ATOM 736 N N . ILE A 1 97 ? -15.519 9.268 11.733 1.00 91.88 97 ILE A N 1
ATOM 737 C CA . ILE A 1 97 ? -14.961 8.101 12.428 1.00 91.88 97 ILE A CA 1
ATOM 738 C C . ILE A 1 97 ? -15.602 6.834 11.858 1.00 91.88 97 ILE A C 1
ATOM 740 O O . ILE A 1 97 ? -16.836 6.740 11.823 1.00 91.88 97 ILE A O 1
ATOM 744 N N . ASP A 1 98 ? -14.801 5.880 11.392 1.00 94.62 98 ASP A N 1
ATOM 745 C CA . ASP A 1 98 ? -15.289 4.565 10.956 1.00 94.62 98 ASP A CA 1
ATOM 746 C C . ASP A 1 98 ? -15.451 3.578 12.133 1.00 94.62 98 ASP A C 1
ATOM 748 O O . ASP A 1 98 ? -15.334 3.945 13.306 1.00 94.62 98 ASP A O 1
ATOM 752 N N . PHE A 1 99 ? -15.836 2.331 11.848 1.00 95.12 99 PHE A N 1
ATOM 753 C CA . PHE A 1 99 ? -16.079 1.351 12.908 1.00 95.12 99 PHE A CA 1
ATOM 754 C C . PHE A 1 99 ? -14.779 0.933 13.603 1.00 95.12 99 PHE A C 1
ATOM 756 O O . PHE A 1 99 ? -14.764 0.745 14.819 1.00 95.12 99 PHE A O 1
ATOM 763 N N . GLU A 1 100 ? -13.698 0.798 12.846 1.00 93.62 100 GLU A N 1
ATOM 764 C CA . GLU A 1 100 ? -12.382 0.400 13.317 1.00 93.62 100 GLU A CA 1
ATOM 765 C C . GLU A 1 100 ? -11.805 1.458 14.269 1.00 93.62 100 GLU A C 1
ATOM 767 O O . GLU A 1 100 ? -11.439 1.134 15.402 1.00 93.62 100 GLU A O 1
ATOM 772 N N . GLU A 1 101 ? -11.823 2.731 13.877 1.00 93.06 101 GLU A N 1
ATOM 773 C CA . GLU A 1 101 ? -11.417 3.858 14.720 1.00 93.06 101 GLU A CA 1
ATOM 774 C C . GLU A 1 101 ? -12.303 3.984 15.966 1.00 93.06 101 GLU A C 1
ATOM 776 O O . GLU A 1 101 ? -11.802 4.177 17.079 1.00 93.06 101 GLU A O 1
ATOM 781 N N . PHE A 1 102 ? -13.623 3.826 15.808 1.00 93.81 102 PHE A N 1
ATOM 782 C CA . PHE A 1 102 ? -14.544 3.809 16.942 1.00 93.81 102 PHE A CA 1
ATOM 783 C C . PHE A 1 102 ? -14.218 2.673 17.913 1.00 93.81 102 PHE A C 1
ATOM 785 O O . PHE A 1 102 ? -14.195 2.898 19.121 1.00 93.81 102 PHE A O 1
ATOM 792 N N . SER A 1 103 ? -13.952 1.468 17.406 1.00 94.69 103 SER A N 1
ATOM 793 C CA . SER A 1 103 ? -13.664 0.299 18.236 1.00 94.69 103 SER A CA 1
ATOM 794 C C . SER A 1 103 ? -12.394 0.496 19.064 1.00 94.69 103 SER A C 1
ATOM 796 O O . SER A 1 103 ? -12.422 0.264 20.270 1.00 94.69 103 SER A O 1
ATOM 798 N N . ALA A 1 104 ? -11.326 1.034 18.467 1.00 94.25 104 ALA A N 1
ATOM 799 C CA . ALA A 1 104 ? -10.094 1.366 19.178 1.00 94.25 104 ALA A CA 1
ATOM 800 C C . ALA A 1 104 ? -10.321 2.441 20.255 1.00 94.25 104 ALA A C 1
ATOM 802 O O . ALA A 1 104 ? -9.824 2.311 21.373 1.00 94.25 104 ALA A O 1
ATOM 803 N N . ALA A 1 105 ? -11.111 3.476 19.950 1.00 91.75 105 ALA A N 1
ATOM 804 C CA . ALA A 1 105 ? -11.416 4.560 20.885 1.00 91.75 105 ALA A CA 1
ATOM 805 C C . ALA A 1 105 ? -12.382 4.154 22.015 1.00 91.75 105 ALA A C 1
ATOM 807 O O . ALA A 1 105 ? -12.341 4.733 23.102 1.00 91.75 105 ALA A O 1
ATOM 808 N N . ALA A 1 106 ? -13.267 3.188 21.763 1.00 91.69 106 ALA A N 1
ATOM 809 C CA . ALA A 1 106 ? -14.248 2.699 22.729 1.00 91.69 106 ALA A CA 1
ATOM 810 C C . ALA A 1 106 ? -13.639 1.740 23.765 1.00 91.69 106 ALA A C 1
ATOM 812 O O . ALA A 1 106 ? -14.214 1.549 24.839 1.00 91.69 106 ALA A O 1
ATOM 813 N N . ILE A 1 107 ? -12.480 1.147 23.471 1.00 90.19 107 ILE A N 1
ATOM 814 C CA . ILE A 1 107 ? -11.788 0.232 24.378 1.00 90.19 107 ILE A CA 1
ATOM 815 C C . ILE A 1 107 ? -10.98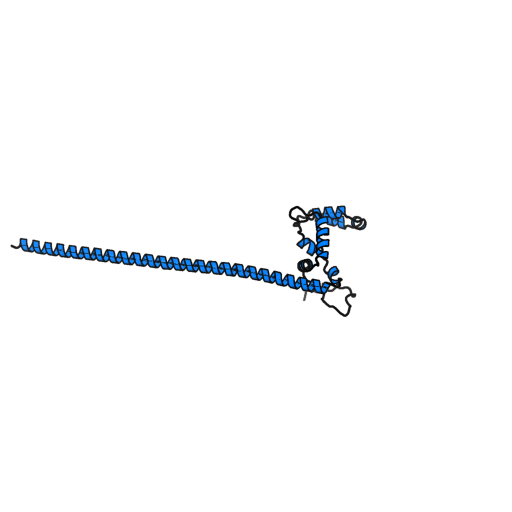3 1.017 25.412 1.00 90.19 107 ILE A C 1
ATOM 817 O O . ILE A 1 107 ? -10.193 1.905 25.098 1.00 90.19 107 ILE A O 1
ATOM 821 N N . SER A 1 108 ? -11.119 0.620 26.675 1.00 87.25 108 SER A N 1
ATOM 822 C CA . SER A 1 108 ? -10.216 1.043 27.739 1.00 87.25 108 SER A CA 1
ATOM 823 C C . SER A 1 108 ? -9.238 -0.083 28.051 1.00 87.25 108 SER A C 1
ATOM 825 O O . SER A 1 108 ? -9.639 -1.119 28.577 1.00 87.25 108 SER A O 1
ATOM 827 N N . VAL A 1 109 ? -7.948 0.142 27.781 1.00 86.31 109 VAL A N 1
ATOM 828 C CA . VAL A 1 109 ? -6.865 -0.801 28.125 1.00 86.31 109 VAL A CA 1
ATOM 829 C C . VAL A 1 109 ? -6.952 -1.220 29.593 1.00 86.31 109 VAL A C 1
ATOM 831 O O . VAL A 1 109 ? -6.901 -2.402 29.900 1.00 86.31 109 VAL A O 1
ATOM 834 N N . TYR A 1 110 ? -7.204 -0.265 30.488 1.00 83.50 110 TYR A N 1
ATOM 835 C CA . TYR A 1 110 ? -7.347 -0.530 31.918 1.00 83.50 110 TYR A CA 1
ATOM 836 C C . TYR A 1 110 ? -8.515 -1.473 32.251 1.00 83.50 110 TYR A C 1
ATOM 838 O O . TYR A 1 110 ? -8.404 -2.321 33.131 1.00 83.50 110 TYR A O 1
ATOM 846 N N . GLN A 1 111 ? -9.651 -1.336 31.560 1.00 83.81 111 GLN A N 1
ATOM 847 C CA . GLN A 1 111 ? -10.789 -2.239 31.763 1.00 83.81 111 GLN A CA 1
ATOM 848 C C . GLN A 1 111 ? -10.504 -3.634 31.202 1.00 83.81 111 GLN A C 1
ATOM 850 O O . GLN A 1 111 ? -10.911 -4.621 31.807 1.00 83.81 111 GLN A O 1
ATOM 855 N N . MET A 1 112 ? -9.783 -3.710 30.082 1.00 83.88 112 MET A N 1
ATOM 856 C CA . MET A 1 112 ? -9.369 -4.970 29.462 1.00 83.88 112 MET A CA 1
ATOM 857 C C . MET A 1 112 ? -8.350 -5.726 30.318 1.00 83.88 112 MET A C 1
ATOM 859 O O . MET A 1 112 ? -8.485 -6.932 30.473 1.00 83.88 112 MET A O 1
ATOM 863 N N . GLU A 1 113 ? -7.382 -5.030 30.923 1.00 82.25 113 GLU A N 1
ATOM 864 C CA . GLU A 1 113 ? -6.396 -5.603 31.856 1.00 82.25 113 GLU A CA 1
ATOM 865 C C . GLU A 1 113 ? -7.050 -6.254 33.085 1.00 82.25 113 GLU A C 1
ATOM 867 O O . GLU A 1 113 ? -6.480 -7.159 33.692 1.00 82.25 113 GLU A O 1
ATOM 872 N N . GLY A 1 114 ? -8.256 -5.811 33.452 1.00 81.81 114 GLY A N 1
ATOM 873 C CA . GLY A 1 114 ? -9.043 -6.408 34.529 1.00 81.81 114 GLY A CA 1
ATOM 874 C C . GLY A 1 114 ? -9.772 -7.703 34.152 1.00 81.81 114 GLY A C 1
ATOM 875 O O . GLY A 1 114 ? -10.360 -8.326 35.035 1.00 81.81 114 GLY A O 1
ATOM 876 N N . LEU A 1 115 ? -9.779 -8.100 32.874 1.00 82.88 115 LEU A N 1
ATOM 877 C CA . LEU A 1 115 ? -10.410 -9.336 32.410 1.00 82.88 115 LEU A CA 1
ATOM 878 C C . LEU A 1 115 ? -9.463 -10.528 32.573 1.00 82.88 115 LEU A C 1
ATOM 880 O O . LEU A 1 115 ? -8.262 -10.423 32.337 1.00 82.88 115 LEU A O 1
ATOM 884 N N . GLU A 1 116 ? -10.020 -11.703 32.871 1.00 85.88 116 GLU A N 1
ATOM 885 C CA . GLU A 1 116 ? -9.250 -12.957 32.929 1.00 85.88 116 GLU A CA 1
ATOM 886 C C . GLU A 1 116 ? -8.594 -13.303 31.581 1.00 85.88 116 GLU A C 1
ATOM 888 O O . GLU A 1 116 ? -7.545 -13.935 31.539 1.00 85.88 116 GLU A O 1
ATOM 893 N N . THR A 1 117 ? -9.175 -12.831 30.476 1.00 86.06 117 THR A N 1
ATOM 894 C CA . THR A 1 117 ? -8.706 -13.072 29.106 1.00 86.06 117 THR A CA 1
ATOM 895 C C . THR A 1 117 ? -7.678 -12.047 28.616 1.00 86.06 117 THR A C 1
ATOM 897 O O . THR A 1 117 ? -7.352 -12.046 27.428 1.00 86.06 117 THR A O 1
ATOM 900 N N . TRP A 1 118 ? -7.194 -11.135 29.470 1.00 88.06 118 TRP A N 1
ATOM 901 C CA . TRP A 1 118 ? -6.264 -10.068 29.072 1.00 88.06 118 TRP A CA 1
ATOM 902 C C . TRP A 1 118 ? -5.024 -10.596 28.344 1.00 88.06 118 TRP A C 1
ATOM 904 O O . TRP A 1 118 ? -4.669 -10.073 27.291 1.00 88.06 118 TRP A O 1
ATOM 914 N N . GLU A 1 119 ? -4.382 -11.634 28.885 1.00 86.62 119 GLU A N 1
ATOM 915 C CA . GLU A 1 119 ? -3.138 -12.178 28.330 1.00 86.62 119 GLU A CA 1
ATOM 916 C C . GLU A 1 119 ? -3.342 -12.714 26.905 1.00 86.62 119 GLU A C 1
ATOM 918 O O . GLU A 1 119 ? -2.555 -12.404 26.012 1.00 86.62 119 GLU A O 1
ATOM 923 N N . GLU A 1 120 ? -4.456 -13.413 26.665 1.00 88.62 120 GLU A N 1
ATOM 924 C CA . GLU A 1 120 ? -4.829 -13.924 25.342 1.00 88.62 120 GLU A CA 1
ATOM 925 C C . GLU A 1 120 ? -5.072 -12.785 24.340 1.00 88.62 120 GLU A C 1
ATOM 927 O O . GLU A 1 120 ? -4.534 -12.807 23.233 1.00 88.62 120 GLU A O 1
ATOM 932 N N . HIS A 1 121 ? -5.826 -11.753 24.740 1.00 89.44 121 HIS A N 1
ATOM 933 C CA . HIS A 1 121 ? -6.106 -10.596 23.881 1.00 89.44 121 HIS A CA 1
ATOM 934 C C . HIS A 1 121 ? -4.831 -9.802 23.579 1.00 89.44 121 HIS A C 1
ATOM 936 O O . HIS A 1 121 ? -4.614 -9.371 22.446 1.00 89.44 121 HIS A O 1
ATOM 942 N N . ALA A 1 122 ? -3.973 -9.605 24.582 1.00 89.00 122 ALA A N 1
ATOM 943 C CA . ALA A 1 122 ? -2.731 -8.867 24.425 1.00 89.00 122 ALA A CA 1
ATOM 944 C C . ALA A 1 122 ? -1.757 -9.600 23.496 1.00 89.00 122 ALA A C 1
ATOM 946 O O . ALA A 1 122 ? -1.168 -8.973 22.615 1.00 89.00 122 ALA A O 1
ATOM 947 N N . GLN A 1 123 ? -1.622 -10.921 23.647 1.00 89.00 123 GLN A N 1
ATOM 948 C CA . GLN A 1 123 ? -0.787 -11.731 22.765 1.00 89.00 123 GLN A CA 1
ATOM 949 C C . GLN A 1 123 ? -1.288 -11.678 21.315 1.00 89.00 123 GLN A C 1
ATOM 951 O O . GLN A 1 123 ? -0.514 -11.364 20.411 1.00 89.00 123 GLN A O 1
ATOM 956 N N . GLN A 1 124 ? -2.584 -11.916 21.093 1.00 91.12 124 GLN A N 1
ATOM 957 C CA . GLN A 1 124 ? -3.180 -11.866 19.755 1.00 91.12 124 GLN A CA 1
ATOM 958 C C . GLN A 1 124 ? -3.013 -10.490 19.099 1.00 91.12 124 GLN A C 1
ATOM 960 O O . GLN A 1 124 ? -2.701 -10.399 17.912 1.00 91.12 124 GLN A O 1
ATOM 965 N N . ALA A 1 125 ? -3.174 -9.409 19.865 1.00 91.44 125 ALA A N 1
ATOM 966 C CA . ALA A 1 125 ? -2.987 -8.052 19.368 1.00 91.44 125 ALA A CA 1
ATOM 967 C C . ALA A 1 125 ? -1.556 -7.815 18.858 1.00 91.44 125 ALA A C 1
ATOM 969 O O . ALA A 1 125 ? -1.384 -7.258 17.773 1.00 91.44 125 ALA A O 1
ATOM 970 N N . TYR A 1 126 ? -0.535 -8.261 19.597 1.00 88.50 126 TYR A N 1
ATOM 971 C CA . TYR A 1 126 ? 0.857 -8.140 19.157 1.00 88.50 126 TYR A CA 1
ATOM 972 C C . TYR A 1 126 ? 1.146 -8.956 17.898 1.00 88.50 126 TYR A C 1
ATOM 974 O O . TYR A 1 126 ? 1.738 -8.430 16.959 1.00 88.50 126 TYR A O 1
ATOM 982 N N . GLU A 1 127 ? 0.672 -10.201 17.835 1.00 89.31 127 GLU A N 1
ATOM 983 C CA . GLU A 1 127 ? 0.851 -11.053 16.655 1.00 89.31 127 GLU A CA 1
ATOM 984 C C . GLU A 1 127 ? 0.238 -10.419 15.395 1.00 89.31 127 GLU A C 1
ATOM 986 O O . GLU A 1 127 ? 0.859 -10.404 14.329 1.00 89.31 127 GLU A O 1
ATOM 991 N N . LEU A 1 128 ? -0.963 -9.846 15.515 1.00 88.19 128 LEU A N 1
ATOM 992 C CA . LEU A 1 128 ? -1.628 -9.144 14.416 1.00 88.19 128 LEU A CA 1
ATOM 993 C C . LEU A 1 128 ? -0.903 -7.850 14.028 1.00 88.19 128 LEU A C 1
ATOM 995 O O . LEU A 1 128 ? -0.809 -7.539 12.839 1.00 88.19 128 LEU A O 1
ATOM 999 N N . PHE A 1 129 ? -0.405 -7.097 15.010 1.00 86.94 129 PHE A N 1
ATOM 1000 C CA . PHE A 1 129 ? 0.318 -5.849 14.780 1.00 86.94 129 PHE A CA 1
ATOM 1001 C C . PHE A 1 129 ? 1.632 -6.088 14.029 1.00 86.94 129 PHE A C 1
ATOM 1003 O O . PHE A 1 129 ? 1.873 -5.464 12.993 1.00 86.94 129 PHE A O 1
ATOM 1010 N N . ASP A 1 130 ? 2.439 -7.040 14.497 1.00 87.38 130 ASP A N 1
ATOM 1011 C CA . ASP A 1 130 ? 3.729 -7.369 13.889 1.00 87.38 130 ASP A CA 1
ATOM 1012 C C . ASP A 1 130 ? 3.553 -7.940 12.479 1.00 87.38 130 ASP A C 1
ATOM 1014 O O . ASP A 1 130 ? 4.287 -7.577 11.556 1.00 87.38 130 ASP A O 1
ATOM 1018 N N . LYS A 1 131 ? 2.538 -8.792 12.281 1.00 87.50 131 LYS A N 1
ATOM 1019 C CA . LYS A 1 131 ? 2.226 -9.354 10.966 1.00 87.50 131 LYS A CA 1
ATOM 1020 C C . LYS A 1 131 ? 1.814 -8.273 9.966 1.00 87.50 131 LYS A C 1
ATOM 1022 O O . LYS A 1 131 ? 2.337 -8.262 8.856 1.00 87.50 131 LYS A O 1
ATOM 1027 N N . ALA A 1 132 ? 0.927 -7.356 10.354 1.00 86.88 132 ALA A N 1
ATOM 1028 C CA . ALA A 1 132 ? 0.488 -6.274 9.474 1.00 86.88 132 ALA A CA 1
ATOM 1029 C C . ALA A 1 132 ? 1.652 -5.346 9.083 1.00 86.88 132 ALA A C 1
ATOM 1031 O O . ALA A 1 132 ? 1.774 -4.955 7.924 1.00 86.88 132 ALA A O 1
ATOM 1032 N N . ALA A 1 133 ? 2.539 -5.033 10.033 1.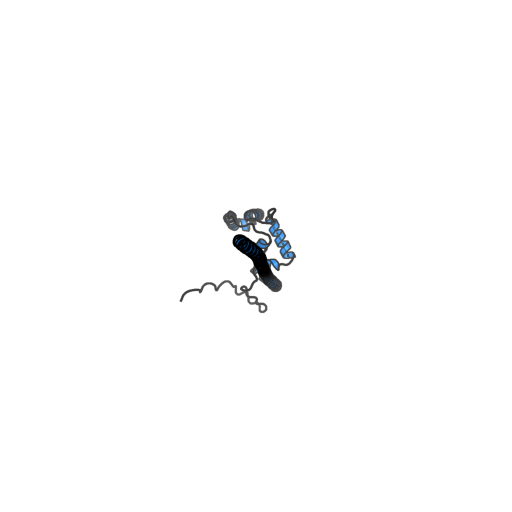00 87.19 133 ALA A N 1
ATOM 1033 C CA . ALA A 1 133 ? 3.729 -4.236 9.756 1.00 87.19 133 ALA A CA 1
ATOM 1034 C C . ALA A 1 133 ? 4.681 -4.947 8.779 1.00 87.19 133 ALA A C 1
ATOM 1036 O O . ALA A 1 133 ? 5.229 -4.316 7.875 1.00 87.19 133 ALA A O 1
ATOM 1037 N N . LEU A 1 134 ? 4.863 -6.261 8.936 1.00 92.06 134 LEU A N 1
ATOM 1038 C CA . LEU A 1 134 ? 5.699 -7.057 8.042 1.00 92.06 134 LEU A CA 1
ATOM 1039 C C . LEU A 1 134 ? 5.110 -7.157 6.628 1.00 92.06 134 LEU A C 1
ATOM 1041 O O . LEU A 1 134 ? 5.856 -7.037 5.658 1.00 92.06 134 LEU A O 1
ATOM 1045 N N . GLU A 1 135 ? 3.798 -7.364 6.506 1.00 92.94 135 GLU A N 1
ATOM 1046 C CA . GLU A 1 135 ? 3.096 -7.426 5.217 1.00 92.94 135 GLU A CA 1
ATOM 1047 C C . GLU A 1 135 ? 3.215 -6.107 4.444 1.00 92.94 135 GLU A C 1
ATOM 1049 O O . GLU A 1 135 ? 3.529 -6.129 3.255 1.00 92.94 135 GLU A O 1
ATOM 1054 N N . GLU A 1 136 ? 3.062 -4.964 5.118 1.00 93.12 136 GLU A N 1
ATOM 1055 C CA . GLU A 1 136 ? 3.252 -3.647 4.498 1.00 93.12 136 GLU A CA 1
ATOM 1056 C C . GLU A 1 136 ? 4.693 -3.465 4.003 1.00 93.12 136 GLU A C 1
ATOM 1058 O O . GLU A 1 136 ? 4.925 -3.069 2.861 1.00 93.12 136 GLU A O 1
ATOM 1063 N N . ILE A 1 137 ? 5.685 -3.801 4.837 1.00 95.00 137 ILE A N 1
ATOM 1064 C CA . ILE A 1 137 ? 7.100 -3.713 4.449 1.00 95.00 137 ILE A CA 1
ATOM 1065 C C . ILE A 1 137 ? 7.388 -4.600 3.234 1.00 95.00 137 ILE A C 1
ATOM 1067 O O . ILE A 1 137 ? 8.112 -4.179 2.328 1.00 95.00 137 ILE A O 1
ATOM 1071 N N . LEU A 1 138 ? 6.831 -5.813 3.207 1.00 95.50 138 LEU A N 1
ATOM 1072 C CA . LEU A 1 138 ? 7.010 -6.745 2.101 1.00 95.50 138 LEU A CA 1
ATOM 1073 C C . LEU A 1 138 ? 6.404 -6.191 0.809 1.00 95.50 138 LEU A C 1
ATOM 1075 O O . LEU A 1 138 ? 7.096 -6.158 -0.204 1.00 95.50 138 LEU A O 1
ATOM 1079 N N . TYR A 1 139 ? 5.169 -5.688 0.858 1.00 94.50 139 TYR A N 1
ATOM 1080 C CA . TYR A 1 139 ? 4.494 -5.109 -0.303 1.00 94.50 139 TYR A CA 1
ATOM 1081 C C . TYR A 1 139 ? 5.277 -3.925 -0.888 1.00 94.50 139 TYR A C 1
ATOM 1083 O O . TYR A 1 139 ? 5.558 -3.882 -2.086 1.00 94.50 139 TYR A O 1
ATOM 1091 N N . GLN A 1 140 ? 5.727 -3.005 -0.030 1.00 96.19 140 GLN A N 1
ATOM 1092 C CA . GLN A 1 140 ? 6.544 -1.856 -0.434 1.00 96.19 140 GLN A CA 1
ATOM 1093 C C . GLN A 1 140 ? 7.876 -2.281 -1.068 1.00 96.19 140 GLN A C 1
ATOM 1095 O O . GLN A 1 140 ? 8.381 -1.633 -1.990 1.00 96.19 140 GLN A O 1
ATOM 1100 N N . PHE A 1 141 ? 8.485 -3.355 -0.560 1.00 97.56 141 PHE A N 1
ATOM 1101 C CA . PHE A 1 141 ? 9.717 -3.893 -1.124 1.00 97.56 141 PHE A CA 1
ATOM 1102 C C . PHE A 1 141 ? 9.475 -4.554 -2.484 1.00 97.56 141 PHE A C 1
ATOM 1104 O O . PHE A 1 141 ? 10.240 -4.312 -3.416 1.00 97.56 141 PHE A O 1
ATOM 1111 N N . GLU A 1 142 ? 8.413 -5.348 -2.615 1.00 96.38 142 GLU A N 1
ATOM 1112 C CA . GLU A 1 142 ? 8.027 -5.999 -3.867 1.00 96.38 142 GLU A CA 1
ATOM 1113 C C . GLU A 1 142 ? 7.707 -4.978 -4.965 1.00 96.38 142 GLU A C 1
ATOM 1115 O O . GLU A 1 142 ? 8.194 -5.128 -6.085 1.00 96.38 142 GLU A O 1
ATOM 1120 N N . GLU A 1 143 ? 6.985 -3.901 -4.642 1.00 96.56 143 GLU A N 1
ATOM 1121 C CA . GLU A 1 143 ? 6.686 -2.813 -5.580 1.00 96.56 143 GLU A CA 1
ATOM 1122 C C . GLU A 1 143 ? 7.968 -2.129 -6.077 1.00 96.56 143 GLU A C 1
ATOM 1124 O O . GLU A 1 143 ? 8.171 -1.963 -7.283 1.00 96.56 143 GLU A O 1
ATOM 1129 N N . LYS A 1 144 ? 8.887 -1.794 -5.163 1.00 97.44 144 LYS A N 1
ATOM 1130 C CA . LYS A 1 144 ? 10.179 -1.194 -5.529 1.00 97.44 144 LYS A CA 1
ATOM 1131 C C . LYS A 1 144 ? 11.028 -2.128 -6.377 1.00 97.44 144 LYS A C 1
ATOM 1133 O O . LYS A 1 144 ? 11.610 -1.697 -7.370 1.00 97.44 144 LYS A O 1
ATOM 1138 N N . LEU A 1 145 ? 11.088 -3.401 -5.999 1.00 97.56 145 LEU A N 1
ATOM 1139 C CA . LEU A 1 145 ? 11.842 -4.410 -6.728 1.00 97.56 145 LEU A CA 1
ATOM 1140 C C . LEU A 1 145 ? 11.279 -4.604 -8.141 1.00 97.56 145 LEU A C 1
ATOM 1142 O O . LEU A 1 145 ? 12.042 -4.783 -9.090 1.00 97.56 145 LEU A O 1
ATOM 1146 N N . GLN A 1 146 ? 9.957 -4.557 -8.295 1.00 96.81 146 GLN A N 1
ATOM 1147 C CA . GLN A 1 146 ? 9.298 -4.653 -9.590 1.00 96.81 146 GLN A CA 1
ATOM 1148 C C . GLN A 1 146 ? 9.593 -3.428 -10.464 1.00 96.81 146 GLN A C 1
ATOM 1150 O O . GLN A 1 146 ? 10.000 -3.592 -11.615 1.00 96.81 146 GLN A O 1
ATOM 1155 N N . ALA A 1 147 ? 9.487 -2.220 -9.908 1.00 97.38 147 ALA A N 1
ATOM 1156 C CA . ALA A 1 147 ? 9.818 -0.989 -10.623 1.00 97.38 147 ALA A CA 1
ATOM 1157 C C . ALA A 1 147 ? 11.280 -0.979 -11.108 1.00 97.38 147 ALA A C 1
ATOM 1159 O O . ALA A 1 147 ? 11.554 -0.634 -12.257 1.00 97.38 147 ALA A O 1
ATOM 1160 N N . GLU A 1 148 ? 12.220 -1.422 -10.267 1.00 97.69 148 GLU A N 1
ATOM 1161 C CA . GLU A 1 148 ? 13.639 -1.501 -10.630 1.00 97.69 148 GLU A CA 1
ATOM 1162 C C . GLU A 1 148 ? 13.898 -2.537 -11.739 1.00 97.69 148 GLU A C 1
ATOM 1164 O O . GLU A 1 148 ? 14.673 -2.284 -12.664 1.00 97.69 148 GLU A O 1
ATOM 1169 N N . ARG A 1 149 ? 13.210 -3.687 -11.707 1.00 98.06 149 ARG A N 1
ATOM 1170 C CA . ARG A 1 149 ? 13.285 -4.705 -12.773 1.00 98.06 149 ARG A CA 1
ATOM 1171 C C . ARG A 1 149 ? 12.749 -4.189 -14.105 1.00 98.06 149 ARG A C 1
ATOM 1173 O O . ARG A 1 149 ? 13.345 -4.454 -15.152 1.00 98.06 149 ARG A O 1
ATOM 1180 N N . GLU A 1 150 ? 11.641 -3.460 -14.080 1.00 98.00 150 GLU A N 1
ATOM 1181 C CA . GLU A 1 150 ? 11.053 -2.858 -15.278 1.00 98.00 150 GLU A CA 1
ATOM 1182 C C . GLU A 1 150 ? 11.960 -1.766 -15.852 1.00 98.00 150 GLU A C 1
ATOM 1184 O O . GLU A 1 150 ? 12.200 -1.731 -17.060 1.00 98.00 150 GLU A O 1
ATOM 1189 N N . GLU A 1 151 ? 12.544 -0.923 -14.998 1.00 98.19 151 GLU A N 1
ATOM 1190 C CA . GLU A 1 151 ? 13.521 0.079 -15.420 1.00 98.19 151 GLU A CA 1
ATOM 1191 C C . GLU A 1 151 ? 14.773 -0.569 -16.030 1.00 98.19 151 GLU A C 1
ATOM 1193 O O . GLU A 1 151 ? 15.248 -0.128 -17.080 1.00 98.19 151 GLU A O 1
ATOM 1198 N N . ALA A 1 152 ? 15.291 -1.639 -15.421 1.00 98.00 152 ALA A N 1
ATOM 1199 C CA . ALA A 1 152 ? 16.431 -2.383 -15.950 1.00 98.00 152 ALA A CA 1
ATOM 1200 C C . ALA A 1 152 ? 16.126 -2.993 -17.325 1.00 98.00 152 ALA A C 1
ATOM 1202 O O . ALA A 1 152 ? 16.945 -2.887 -18.239 1.00 98.00 152 ALA A O 1
ATOM 1203 N N . THR A 1 153 ? 14.930 -3.562 -17.493 1.00 98.31 153 THR A N 1
ATOM 1204 C CA . THR A 1 153 ? 14.483 -4.136 -18.770 1.00 98.31 153 THR A CA 1
ATOM 1205 C C . THR A 1 153 ? 14.388 -3.056 -19.844 1.00 98.31 153 THR A C 1
ATOM 1207 O O . THR A 1 153 ? 14.952 -3.212 -20.925 1.00 98.31 153 THR A O 1
ATOM 1210 N N . ARG A 1 154 ? 13.787 -1.902 -19.527 1.00 98.06 154 ARG A N 1
ATOM 1211 C CA . ARG A 1 154 ? 13.708 -0.762 -20.453 1.00 98.06 154 ARG A CA 1
ATOM 1212 C C . ARG A 1 154 ? 15.085 -0.247 -20.864 1.00 98.06 154 ARG A C 1
ATOM 1214 O O . ARG A 1 154 ? 15.313 -0.002 -22.045 1.00 98.06 154 ARG A O 1
ATOM 1221 N N . LYS A 1 155 ? 16.015 -0.103 -19.913 1.00 98.12 155 LYS A N 1
ATOM 1222 C CA . LYS A 1 155 ? 17.400 0.310 -20.207 1.00 98.12 155 LYS A CA 1
ATOM 1223 C C . LYS A 1 155 ? 18.119 -0.707 -21.090 1.00 98.12 155 LYS A C 1
ATOM 1225 O O . LYS A 1 155 ? 18.874 -0.317 -21.978 1.00 98.12 155 LYS A O 1
ATOM 1230 N N . GLN A 1 156 ? 17.889 -1.998 -20.859 1.00 97.94 156 GLN A N 1
ATOM 1231 C CA . GLN A 1 156 ? 18.460 -3.061 -21.678 1.00 97.94 156 GLN A CA 1
ATOM 1232 C C . GLN A 1 156 ? 17.927 -3.010 -23.116 1.00 97.94 156 GLN A C 1
ATOM 1234 O O . GLN A 1 156 ? 18.717 -3.073 -24.056 1.00 97.94 156 GLN A O 1
ATOM 1239 N N . GLU A 1 157 ? 16.615 -2.855 -23.293 1.00 98.25 157 GLU A N 1
ATOM 1240 C CA . GLU A 1 157 ? 15.983 -2.732 -24.610 1.00 98.25 157 GLU A CA 1
ATOM 1241 C C . GLU A 1 157 ? 16.454 -1.480 -25.358 1.00 98.25 157 GLU A C 1
ATOM 1243 O O . GLU A 1 157 ? 16.760 -1.550 -26.548 1.00 98.25 157 GLU A O 1
ATOM 1248 N N . GLU A 1 158 ? 16.579 -0.346 -24.665 1.00 98.44 158 GLU A N 1
ATOM 1249 C CA . GLU A 1 158 ? 17.090 0.892 -25.253 1.00 98.44 158 GLU A CA 1
ATOM 1250 C C . GLU A 1 158 ? 18.538 0.734 -25.727 1.00 98.44 158 GLU A C 1
ATOM 1252 O O . GLU A 1 158 ? 18.857 1.079 -26.866 1.00 98.44 158 GLU A O 1
ATOM 1257 N N . LEU A 1 159 ? 19.411 0.162 -24.892 1.00 98.50 159 LEU A N 1
ATOM 1258 C CA . LEU A 1 159 ? 20.800 -0.092 -25.267 1.00 98.50 159 LEU A CA 1
ATOM 1259 C C . LEU A 1 159 ? 20.887 -1.055 -26.460 1.00 98.50 159 LEU A C 1
ATOM 1261 O O . LEU A 1 159 ? 21.697 -0.854 -27.366 1.00 98.50 159 LEU A O 1
ATOM 1265 N N . GLN A 1 160 ? 20.033 -2.080 -26.490 1.00 98.44 160 GLN A N 1
ATOM 1266 C CA . GLN A 1 160 ? 19.961 -3.022 -27.601 1.00 98.44 160 GLN A CA 1
ATOM 1267 C C . GLN A 1 160 ? 19.491 -2.340 -28.896 1.00 98.44 160 GLN A C 1
ATOM 1269 O O . GLN A 1 160 ? 20.078 -2.574 -29.953 1.00 98.44 160 GLN A O 1
ATOM 1274 N N . ALA A 1 161 ? 18.496 -1.454 -28.821 1.00 98.25 161 ALA A N 1
ATOM 1275 C CA . ALA A 1 161 ? 18.027 -0.671 -29.961 1.00 98.25 161 ALA A CA 1
ATOM 1276 C C . ALA A 1 161 ? 19.101 0.304 -30.471 1.00 98.25 161 ALA A C 1
ATOM 1278 O O . ALA A 1 161 ? 19.301 0.419 -31.680 1.00 98.25 161 ALA A O 1
ATOM 1279 N N . GLN A 1 162 ? 19.835 0.962 -29.567 1.00 98.38 162 GLN A N 1
ATOM 1280 C CA . GLN A 1 162 ? 20.961 1.829 -29.924 1.00 98.38 162 GLN A CA 1
ATOM 1281 C C . GLN A 1 162 ? 22.069 1.047 -30.639 1.00 98.38 162 GLN A C 1
ATOM 1283 O O . GLN A 1 162 ? 22.555 1.486 -31.683 1.00 98.38 162 GLN A O 1
ATOM 1288 N N . LEU A 1 163 ? 22.434 -0.131 -30.125 1.00 98.44 163 LEU A N 1
ATOM 1289 C CA . LEU A 1 163 ? 23.432 -0.996 -30.753 1.00 98.44 163 LEU A CA 1
ATOM 1290 C C . LEU A 1 163 ? 22.982 -1.452 -32.147 1.00 98.44 163 LEU A C 1
ATOM 1292 O O . LEU A 1 163 ? 23.762 -1.413 -33.097 1.00 98.44 163 LEU A O 1
ATOM 1296 N N . GLN A 1 164 ? 21.713 -1.839 -32.290 1.00 98.31 164 GLN A N 1
ATOM 1297 C CA . GLN A 1 164 ? 21.155 -2.243 -33.577 1.00 98.31 164 GLN A CA 1
ATOM 1298 C C . GLN A 1 164 ? 21.136 -1.081 -34.579 1.00 98.31 164 GLN A C 1
ATOM 1300 O O . GLN A 1 164 ? 21.518 -1.266 -35.732 1.00 98.31 164 GLN A O 1
ATOM 1305 N N . ALA A 1 165 ? 20.758 0.124 -34.149 1.00 97.88 165 ALA A N 1
ATOM 1306 C CA . ALA A 1 165 ? 20.801 1.314 -34.995 1.00 97.88 165 ALA A CA 1
ATOM 1307 C C . ALA A 1 165 ? 22.233 1.637 -35.452 1.00 97.88 165 ALA A C 1
ATOM 1309 O O . ALA A 1 165 ? 22.452 1.958 -36.621 1.00 97.88 165 ALA A O 1
ATOM 1310 N N . GLN A 1 166 ? 23.220 1.496 -34.560 1.00 97.94 166 GLN A N 1
ATOM 1311 C CA . GLN A 1 166 ? 24.628 1.681 -34.910 1.00 97.94 166 GLN A CA 1
ATOM 1312 C C . GLN A 1 166 ? 25.104 0.640 -35.935 1.00 97.94 166 GLN A C 1
ATOM 1314 O O . GLN A 1 166 ? 25.836 0.990 -36.862 1.00 97.94 166 GLN A O 1
ATOM 1319 N N . GLN A 1 167 ? 24.663 -0.614 -35.803 1.00 98.06 167 GLN A N 1
ATOM 1320 C CA . GLN A 1 167 ? 24.972 -1.677 -36.758 1.00 98.06 167 GLN A CA 1
ATOM 1321 C C . GLN A 1 167 ? 24.383 -1.381 -38.146 1.00 98.06 167 GLN A C 1
ATOM 1323 O O . GLN A 1 167 ? 25.100 -1.470 -39.140 1.00 98.06 167 GLN A O 1
ATOM 1328 N N . VAL A 1 168 ? 23.117 -0.955 -38.214 1.00 98.38 168 VAL A N 1
ATOM 1329 C CA . VAL A 1 168 ? 22.458 -0.578 -39.477 1.00 98.38 168 VAL A CA 1
ATOM 1330 C C . VAL A 1 168 ? 23.190 0.584 -40.151 1.00 98.38 168 VAL A C 1
ATOM 1332 O O . VAL A 1 168 ? 23.542 0.494 -41.325 1.00 98.38 168 VAL A O 1
ATOM 1335 N N . ALA A 1 169 ? 23.504 1.645 -39.403 1.00 98.00 169 ALA A N 1
ATOM 1336 C CA . ALA A 1 169 ? 24.230 2.792 -39.945 1.00 98.00 169 ALA A CA 1
ATOM 1337 C C . ALA A 1 169 ? 25.633 2.411 -40.457 1.00 98.00 169 ALA A C 1
ATOM 1339 O O . ALA A 1 169 ? 26.115 2.954 -41.454 1.00 98.00 169 ALA A O 1
ATOM 1340 N N . LEU A 1 170 ? 26.317 1.475 -39.790 1.00 98.06 170 LEU A N 1
ATOM 1341 C CA . LEU A 1 170 ? 27.609 0.968 -40.249 1.00 98.06 170 LEU A CA 1
ATOM 1342 C C . LEU A 1 170 ? 27.479 0.203 -41.573 1.00 98.06 170 LEU A C 1
ATOM 1344 O O . LEU A 1 170 ? 28.289 0.411 -42.476 1.00 98.06 170 LEU A O 1
ATOM 1348 N N . GLU A 1 171 ? 26.470 -0.655 -41.702 1.00 97.75 171 GLU A N 1
ATOM 1349 C CA . GLU A 1 171 ? 26.213 -1.425 -42.923 1.00 97.75 171 GLU A CA 1
ATOM 1350 C C . GLU A 1 171 ? 25.851 -0.523 -44.109 1.00 97.75 171 GLU A C 1
ATOM 1352 O O . GLU A 1 171 ? 26.385 -0.702 -45.207 1.00 97.75 171 GLU A O 1
ATOM 1357 N N . GLU A 1 172 ? 25.026 0.502 -43.884 1.00 97.69 172 GLU A N 1
ATOM 1358 C CA . GLU A 1 172 ? 24.714 1.519 -44.893 1.00 97.69 172 GLU A CA 1
ATOM 1359 C C . GLU A 1 172 ? 25.981 2.239 -45.372 1.00 97.69 172 GLU A C 1
ATOM 1361 O O . GLU A 1 172 ? 26.231 2.332 -46.578 1.00 97.69 172 GLU A O 1
ATOM 1366 N N . ASN A 1 173 ? 26.838 2.671 -44.441 1.00 97.69 173 ASN A N 1
ATOM 1367 C CA . ASN A 1 173 ? 28.108 3.321 -44.770 1.00 97.69 173 ASN A CA 1
ATOM 1368 C C . ASN A 1 173 ? 29.047 2.404 -45.570 1.00 97.69 173 ASN A C 1
ATOM 1370 O O . ASN A 1 173 ? 29.698 2.852 -46.517 1.00 97.69 173 ASN A O 1
ATOM 1374 N N . GLN A 1 174 ? 29.108 1.113 -45.233 1.00 97.12 174 GLN A N 1
ATOM 1375 C CA . GLN A 1 174 ? 29.893 0.135 -45.991 1.00 97.12 174 GLN A CA 1
ATOM 1376 C C . GLN A 1 174 ? 29.352 -0.061 -47.413 1.00 97.12 174 GLN A C 1
ATOM 1378 O O . GLN A 1 174 ? 30.136 -0.173 -48.360 1.00 97.12 174 GLN A O 1
ATOM 1383 N N . SER A 1 175 ? 28.027 -0.084 -47.576 1.00 98.00 175 SER A N 1
ATOM 1384 C CA . SER A 1 175 ? 27.379 -0.185 -48.886 1.00 98.00 175 SER A CA 1
ATOM 1385 C C . SER A 1 175 ? 27.684 1.032 -49.762 1.00 98.00 175 SER A C 1
ATOM 1387 O O . SER A 1 175 ? 28.121 0.876 -50.904 1.00 98.00 175 SER A O 1
ATOM 1389 N N . LEU A 1 176 ? 27.545 2.241 -49.207 1.00 97.69 176 LEU A N 1
ATOM 1390 C CA . LEU A 1 176 ? 27.865 3.491 -49.901 1.00 97.69 176 LEU A CA 1
ATOM 1391 C C . LEU A 1 176 ? 29.332 3.542 -50.337 1.00 97.69 176 LEU A C 1
ATOM 1393 O O . LEU A 1 176 ? 29.627 3.908 -51.475 1.00 97.69 176 LEU A O 1
ATOM 1397 N N . LEU A 1 177 ? 30.255 3.121 -49.467 1.00 97.75 177 LEU A N 1
ATOM 1398 C CA . LEU A 1 177 ? 31.676 3.064 -49.803 1.00 97.75 177 LEU A CA 1
ATOM 1399 C C . LEU A 1 177 ? 31.942 2.105 -50.970 1.00 97.75 177 LEU A C 1
ATOM 1401 O O . LEU A 1 177 ? 32.691 2.446 -51.885 1.00 97.75 177 LEU A O 1
ATOM 1405 N N . ARG A 1 178 ? 31.311 0.924 -50.965 1.00 97.62 178 ARG A N 1
ATOM 1406 C CA . ARG A 1 178 ? 31.440 -0.055 -52.052 1.00 97.62 178 ARG A CA 1
ATOM 1407 C C . ARG A 1 178 ? 30.901 0.500 -53.371 1.00 97.62 178 ARG A C 1
ATOM 1409 O O . ARG A 1 178 ? 31.545 0.335 -54.403 1.00 97.62 178 ARG A O 1
ATOM 1416 N N . GLN A 1 179 ? 29.757 1.182 -53.340 1.00 97.19 179 GLN A N 1
ATOM 1417 C CA . GLN A 1 179 ? 29.190 1.816 -54.529 1.00 97.19 179 GLN A CA 1
ATOM 1418 C C . GLN A 1 179 ? 30.134 2.886 -55.094 1.00 97.19 179 GLN A C 1
ATOM 1420 O O . GLN A 1 179 ? 30.461 2.848 -56.278 1.00 97.19 179 GLN A O 1
ATOM 1425 N N . ALA A 1 180 ? 30.629 3.793 -54.248 1.00 96.56 180 ALA A N 1
ATOM 1426 C CA . ALA A 1 180 ? 31.555 4.841 -54.670 1.00 96.56 180 ALA A CA 1
ATOM 1427 C C . ALA A 1 180 ? 32.854 4.263 -55.264 1.00 96.56 180 ALA A C 1
ATOM 1429 O O . ALA A 1 180 ? 33.368 4.776 -56.257 1.00 96.56 180 ALA A O 1
ATOM 1430 N N . GLN A 1 181 ? 33.376 3.168 -54.697 1.00 95.69 181 GLN A N 1
ATOM 1431 C CA . GLN A 1 181 ? 34.546 2.467 -55.236 1.00 95.69 181 GLN A CA 1
ATOM 1432 C C . GLN A 1 181 ? 34.296 1.905 -56.645 1.00 95.69 181 GLN A C 1
ATOM 1434 O O . GLN A 1 181 ? 35.160 2.049 -57.513 1.00 95.69 181 GLN A O 1
ATOM 1439 N N . GLU A 1 182 ? 33.130 1.305 -56.899 1.00 96.75 182 GLU A N 1
ATOM 1440 C CA . GLU A 1 182 ? 32.774 0.802 -58.234 1.00 96.75 182 GLU A CA 1
ATOM 1441 C C . GLU A 1 182 ? 32.542 1.937 -59.243 1.00 96.75 182 GLU A C 1
ATOM 1443 O O . GLU A 1 182 ? 32.961 1.828 -60.396 1.00 96.75 182 GLU A O 1
ATOM 1448 N N . GLU A 1 183 ? 31.963 3.064 -58.820 1.00 96.62 183 GLU A N 1
ATOM 1449 C CA . GLU A 1 183 ? 31.826 4.253 -59.671 1.00 96.62 183 GLU A CA 1
ATOM 1450 C C . GLU A 1 183 ? 33.193 4.822 -60.076 1.00 96.62 183 GLU A C 1
ATOM 1452 O O . GLU A 1 183 ? 33.442 5.050 -61.264 1.00 96.62 183 GLU A O 1
ATOM 1457 N N . VAL A 1 184 ? 34.115 4.982 -59.119 1.00 96.69 184 VAL A N 1
ATOM 1458 C CA . VAL A 1 184 ? 35.489 5.448 -59.381 1.00 96.69 184 VAL A CA 1
ATOM 1459 C C . VAL A 1 184 ? 36.226 4.491 -60.314 1.00 96.69 184 VAL A C 1
ATOM 1461 O O . VAL A 1 184 ? 36.894 4.929 -61.252 1.00 96.69 184 VAL A O 1
A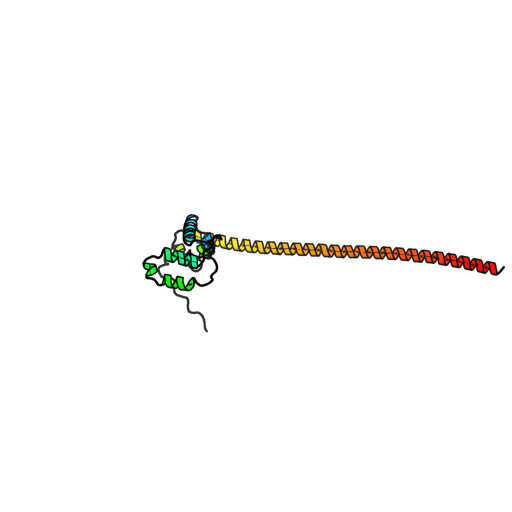TOM 1464 N N . LYS A 1 185 ? 36.081 3.182 -60.102 1.00 96.12 185 LYS A N 1
ATOM 1465 C CA . LYS A 1 185 ? 36.664 2.158 -60.973 1.00 96.12 185 LYS A CA 1
ATOM 1466 C C . LYS A 1 185 ? 36.101 2.245 -62.393 1.00 96.12 185 LYS A C 1
ATOM 1468 O O . LYS A 1 185 ? 36.873 2.254 -63.348 1.00 96.12 185 LYS A O 1
ATOM 1473 N N . GLY A 1 186 ? 34.784 2.395 -62.539 1.00 95.50 186 GLY A N 1
ATOM 1474 C CA . GLY A 1 186 ? 34.141 2.593 -63.838 1.00 95.50 186 GLY A CA 1
ATOM 1475 C C . GLY A 1 186 ? 34.602 3.874 -64.542 1.00 95.50 186 GLY A C 1
ATOM 1476 O O . GLY A 1 186 ? 34.840 3.870 -65.750 1.00 95.50 186 GLY A O 1
ATOM 1477 N N . MET A 1 187 ? 34.782 4.970 -63.798 1.00 95.19 187 MET A N 1
ATOM 1478 C CA . MET A 1 187 ? 35.360 6.209 -64.329 1.00 95.19 187 MET A CA 1
ATOM 1479 C C . MET A 1 187 ? 36.808 6.020 -64.786 1.00 95.19 187 MET A C 1
ATOM 1481 O O . MET A 1 187 ? 37.179 6.536 -65.840 1.00 95.19 187 MET A O 1
ATOM 1485 N N . HIS A 1 188 ? 37.615 5.273 -64.028 1.00 96.12 188 HIS A N 1
ATOM 1486 C CA . HIS A 1 188 ? 39.000 4.985 -64.385 1.00 96.12 188 HIS A CA 1
ATOM 1487 C C . HIS A 1 188 ? 39.090 4.218 -65.708 1.00 96.12 188 HIS A C 1
ATOM 1489 O O . HIS A 1 188 ? 39.810 4.648 -66.606 1.00 96.12 188 HIS A O 1
ATOM 1495 N N . THR A 1 189 ? 38.281 3.169 -65.883 1.00 96.19 189 THR A N 1
ATOM 1496 C CA . THR A 1 189 ? 38.222 2.413 -67.144 1.00 96.19 189 THR A CA 1
ATOM 1497 C C . THR A 1 189 ? 37.828 3.305 -68.326 1.00 96.19 189 THR A C 1
ATOM 1499 O O . THR A 1 189 ? 38.510 3.307 -69.348 1.00 96.19 189 THR A O 1
ATOM 1502 N N . LYS A 1 190 ? 36.796 4.152 -68.179 1.00 96.25 190 LYS A N 1
ATOM 1503 C CA . LYS A 1 190 ? 36.400 5.110 -69.233 1.00 96.25 190 LYS A CA 1
ATOM 1504 C C . LYS A 1 190 ? 37.510 6.108 -69.573 1.00 96.25 190 LYS A C 1
ATOM 1506 O O . LYS A 1 190 ? 37.687 6.479 -70.737 1.00 96.25 190 LYS A O 1
ATOM 1511 N N . PHE A 1 191 ? 38.246 6.572 -68.564 1.00 97.00 191 PHE A N 1
ATOM 1512 C CA . PHE A 1 191 ? 39.384 7.464 -68.761 1.00 97.00 191 PHE A CA 1
ATOM 1513 C C . PHE A 1 191 ? 40.508 6.772 -69.545 1.00 97.00 191 PHE A C 1
ATOM 1515 O O . PHE A 1 191 ? 41.043 7.363 -70.484 1.00 97.00 191 PHE A O 1
ATOM 1522 N N . GLU A 1 192 ? 40.836 5.520 -69.215 1.00 95.44 192 GLU A N 1
ATOM 1523 C CA . GLU A 1 192 ? 41.830 4.720 -69.940 1.00 95.44 192 GLU A CA 1
ATOM 1524 C C . GLU A 1 192 ? 41.433 4.490 -71.404 1.00 95.44 192 GLU A C 1
ATOM 1526 O O . GLU A 1 192 ? 42.252 4.720 -72.298 1.00 95.44 192 GLU A O 1
ATOM 1531 N N . GLU A 1 193 ? 40.174 4.123 -71.666 1.00 95.44 193 GLU A N 1
ATOM 1532 C CA . GLU A 1 193 ? 39.624 3.961 -73.020 1.00 95.44 193 GLU A CA 1
ATOM 1533 C C . GLU A 1 193 ? 39.735 5.257 -73.833 1.00 95.44 193 GLU A C 1
ATOM 1535 O O . GLU A 1 193 ? 40.243 5.262 -74.958 1.00 95.44 193 GLU A O 1
ATOM 1540 N N . THR A 1 194 ? 39.322 6.383 -73.245 1.00 96.12 194 THR A N 1
ATOM 1541 C CA . THR A 1 194 ? 39.391 7.701 -73.894 1.00 96.12 194 THR A CA 1
ATOM 1542 C C . THR A 1 194 ? 40.838 8.085 -74.208 1.00 96.12 194 THR A C 1
ATOM 1544 O O . THR A 1 194 ? 41.138 8.564 -75.302 1.00 96.12 194 THR A O 1
ATOM 1547 N N . ASN A 1 195 ? 41.763 7.845 -73.276 1.00 95.69 195 ASN A N 1
ATOM 1548 C CA . ASN A 1 195 ? 43.184 8.125 -73.467 1.00 95.69 195 ASN A CA 1
ATOM 1549 C C . ASN A 1 195 ? 43.789 7.234 -74.570 1.00 95.69 195 ASN A C 1
ATOM 1551 O O . ASN A 1 195 ? 44.569 7.711 -75.396 1.00 95.69 195 ASN A O 1
ATOM 1555 N N . ALA A 1 196 ? 43.394 5.959 -74.647 1.00 95.38 196 ALA A N 1
ATOM 1556 C CA . ALA A 1 196 ? 43.802 5.054 -75.720 1.00 95.38 196 ALA A CA 1
ATOM 1557 C C . ALA A 1 196 ? 43.304 5.524 -77.099 1.00 95.38 196 ALA A C 1
ATOM 1559 O O . ALA A 1 196 ? 44.093 5.562 -78.049 1.00 95.38 196 ALA A O 1
ATOM 1560 N N . LEU A 1 197 ? 42.039 5.952 -77.200 1.00 94.88 197 LEU A N 1
ATOM 1561 C CA . LEU A 1 197 ? 41.480 6.541 -78.422 1.00 94.88 197 LEU A CA 1
ATOM 1562 C C . LEU A 1 197 ? 42.238 7.806 -78.836 1.00 94.88 197 LEU A C 1
ATOM 1564 O O . LEU A 1 197 ? 42.631 7.936 -79.996 1.00 94.88 197 LEU A O 1
ATOM 1568 N N . LEU A 1 198 ? 42.513 8.708 -77.890 1.00 94.31 198 LEU A N 1
ATOM 1569 C CA . LEU A 1 198 ? 43.263 9.938 -78.154 1.00 94.31 198 LEU A CA 1
ATOM 1570 C C . LEU A 1 198 ? 44.662 9.632 -78.716 1.00 94.31 198 LEU A C 1
ATOM 1572 O O . LEU A 1 198 ? 45.092 10.234 -79.700 1.00 94.31 198 LEU A O 1
ATOM 1576 N N . ARG A 1 199 ? 45.358 8.643 -78.136 1.00 93.44 199 ARG A N 1
ATOM 1577 C CA . ARG A 1 199 ? 46.661 8.167 -78.633 1.00 93.44 199 ARG A CA 1
ATOM 1578 C C . ARG A 1 199 ? 46.572 7.586 -80.046 1.00 93.44 199 ARG A C 1
ATOM 1580 O O . ARG A 1 199 ? 47.510 7.769 -80.817 1.00 93.44 199 ARG A O 1
ATOM 1587 N N . ALA A 1 200 ? 45.490 6.884 -80.387 1.00 92.81 200 ALA A N 1
ATOM 1588 C CA . ALA A 1 200 ? 45.280 6.342 -81.729 1.00 92.81 200 ALA A CA 1
ATOM 1589 C C . ALA A 1 200 ? 45.056 7.456 -82.766 1.00 92.81 200 ALA A C 1
ATOM 1591 O O . ALA A 1 200 ? 45.707 7.455 -83.809 1.00 92.81 200 ALA A O 1
ATOM 1592 N N . VAL A 1 201 ? 44.218 8.449 -82.451 1.00 92.12 201 VAL A N 1
ATOM 1593 C CA . VAL A 1 201 ? 43.972 9.614 -83.323 1.00 92.12 201 VAL A CA 1
ATOM 1594 C C . VAL A 1 201 ? 45.259 10.401 -83.578 1.00 92.12 201 VAL A C 1
ATOM 1596 O O . VAL A 1 201 ? 45.561 10.728 -84.722 1.00 92.12 201 VAL A O 1
ATOM 1599 N N . LEU A 1 202 ? 46.060 10.649 -82.537 1.00 91.06 202 LEU A N 1
ATOM 1600 C CA . LEU A 1 202 ? 47.339 11.354 -82.676 1.00 91.06 202 LEU A CA 1
ATOM 1601 C C . LEU A 1 202 ? 48.359 10.606 -83.551 1.00 91.06 202 LEU A C 1
ATOM 1603 O O . LEU A 1 202 ? 49.227 11.248 -84.140 1.00 91.06 202 LEU A O 1
ATOM 1607 N N . LYS A 1 203 ? 48.283 9.271 -83.645 1.00 88.38 203 LYS A N 1
ATOM 1608 C CA . LYS A 1 203 ? 49.110 8.494 -84.585 1.00 88.38 203 LYS A CA 1
ATOM 1609 C C . LYS A 1 203 ? 48.644 8.678 -86.027 1.00 88.38 203 LYS A C 1
ATOM 1611 O O . LYS A 1 203 ? 49.479 8.923 -86.882 1.00 88.38 203 LYS A O 1
ATOM 1616 N N . LEU A 1 204 ? 47.332 8.642 -86.268 1.00 85.75 204 LEU A N 1
ATOM 1617 C CA . LEU A 1 204 ? 46.751 8.812 -87.606 1.00 85.75 204 LEU A CA 1
ATOM 1618 C C . LEU A 1 204 ? 46.982 10.210 -88.207 1.00 85.75 204 LEU A C 1
ATOM 1620 O O . LEU A 1 204 ? 46.881 10.367 -89.412 1.00 85.75 204 LEU A O 1
ATOM 1624 N N . GLN A 1 205 ? 47.281 11.228 -87.392 1.00 78.12 205 GLN A N 1
ATOM 1625 C CA . GLN A 1 205 ? 47.628 12.577 -87.867 1.00 78.12 205 GLN A CA 1
ATOM 1626 C C . GLN A 1 205 ? 49.111 12.751 -88.248 1.00 78.12 205 GLN A C 1
ATOM 1628 O O . GLN A 1 205 ? 49.495 13.834 -88.688 1.00 78.12 205 GLN A O 1
ATOM 1633 N N . LYS A 1 206 ? 49.959 11.739 -88.019 1.00 73.06 206 LYS A N 1
ATOM 1634 C CA . LYS A 1 206 ? 51.397 11.769 -88.344 1.00 73.06 206 LYS A CA 1
ATOM 1635 C C . LYS A 1 206 ? 51.767 11.007 -89.624 1.00 73.06 206 LYS A C 1
ATOM 1637 O O . LYS A 1 206 ? 52.927 11.104 -90.022 1.00 73.06 206 LYS A O 1
ATOM 1642 N N . ASP A 1 207 ? 50.811 10.304 -90.227 1.00 53.72 207 ASP A N 1
ATOM 1643 C CA . ASP A 1 207 ? 50.923 9.628 -91.528 1.00 53.72 207 ASP A CA 1
ATOM 1644 C C . ASP A 1 207 ? 50.263 10.480 -92.628 1.00 53.72 207 ASP A C 1
ATOM 1646 O O . ASP A 1 207 ? 50.781 10.475 -93.768 1.00 53.72 207 ASP A O 1
#

Sequence (207 aa):
MGGSRIRAELCSPRDRHPGLVVPCKSAPPPEALAKALTTDQLFYLREQFTLFGPNKSGHISLQNMKTALMKNSSGAMNDSRILDFVNSICNIQYGMIDFEEFSAAAISVYQMEGLETWEEHAQQAYELFDKAALEEILYQFEEKLQAEREEATRKQEELQAQLQAQQVALEENQSLLRQAQEEVKGMHTKFEETNALLRAVLKLQKD

Secondary structure (DSSP, 8-state):
------------TT---TT----TTSPPPHHHHHHT--HHHHHHHHHHHHHT---TTS-B-HHHHHHHHHHT--HHHHSSTHHHHHHHHTTS-PPPB-HHHHHHHH--HHHHHTSTTHHHHHHHHHHHHHHHHHHHHHHHHHHHHHHHHHHHHHHHHHHHHHHHHHHHHHHHHHHHHHHHHHHHHHHHHHHHHHHHHHHHHHHHT--

Organism: Zea mays (NCBI:txid4577)

Radius of gyration: 43.61 Å; chains: 1; bounding box: 82×37×137 Å